Protein AF-A0A286EV06-F1 (afdb_monomer_lite)

Radius of gyration: 19.89 Å; chains: 1; bounding box: 62×36×53 Å

Sequence (253 aa):
MSVLATIVYTALLAWGFSVGVRQIYQAHRRPTQLLNPLFSNQIAIRMFTLHIVVVTGDLFIVGPWALAHKSPLWYWGGRIALFISALPIAAYLNRNPQSFGWFIGRWVTFRNFFEYTVHVVVAAMAINWFHYYILLWWLVAYRYLDVGPRRALQKLYNTPEKRAARPWGQALNWGVITTIYVLTFLAVYNRQIIWAKVPDPNRATHVPAHWETAVVVGGNLVLALVTWINTRRYTDSILAENGVTLKVTASRP

Secondary structure (DSSP, 8-state):
--HHHHHHHHHHHHHHHHHHHHHHHHHHH-GGG-SSGGGGSHHHHHHHHHHHHHHHHIIIIIHHHHHHHT-HHHHHHHHHHHHHHHHHIIIIIS--HHHH-HHHHHHHHHHHHHHHHHHHHHHHH-SSHHHHHHIIIIIIHHHHHTHHHHHHHHTTTSSHHHHHH-TTHHHHHHHHHHHHHHHHHHHHHTT--SSSPPPPTTSPPPPPPHHHHHHHHHHHHHHHHHHHHHHHHHHHHHHHHTT----------

pLDDT: mean 86.74, std 12.35, range [34.28, 97.94]

Foldseek 3Di:
DAPVVQVLLVVLLVLLLVVLVVQLVCLVPPLVPHLQNVSVPVLLSVLSVQLSVLLCCCLPPQLLVCQQQVEPLSLVLSLLLNCLSCVLCLVPVLCDCLNQHRVVSVVVSVLVVVLNVCCVVCVVVPPDSLSSLLSSQQSSSLSRNLRNLLVVLCVQCNDPVSCVVCVCSSVVSVVVSVVSNVVSSVCSNVVVNPVSDGHDRPRDRDDDDPVSNCCSVVVSVVSNVVSVVSSVVVVVVVCVVVVNDPPPPPPDD

Structure (mmCIF, N/CA/C/O backbone):
data_AF-A0A286EV06-F1
#
_entry.id   AF-A0A286EV06-F1
#
loop_
_atom_site.group_PDB
_atom_site.id
_atom_site.type_symbol
_atom_site.label_atom_id
_atom_site.label_alt_id
_atom_site.label_comp_id
_atom_site.label_asym_id
_atom_site.label_entity_id
_atom_site.label_seq_id
_atom_site.pdbx_PDB_ins_code
_atom_site.Cartn_x
_atom_site.Cartn_y
_atom_site.Cartn_z
_atom_site.occupancy
_atom_site.B_iso_or_equiv
_atom_site.auth_seq_id
_atom_site.auth_comp_id
_atom_site.auth_asym_id
_atom_site.auth_atom_id
_atom_site.pdbx_PDB_model_num
ATOM 1 N N . MET A 1 1 ? 23.454 6.965 -3.533 1.00 80.50 1 MET A N 1
ATOM 2 C CA . MET A 1 1 ? 22.661 6.032 -2.695 1.00 80.50 1 MET A CA 1
ATOM 3 C C . MET A 1 1 ? 23.052 6.228 -1.235 1.00 80.50 1 MET A C 1
ATOM 5 O O . MET A 1 1 ? 24.205 6.559 -0.996 1.00 80.50 1 MET A O 1
ATOM 9 N N . SER A 1 2 ? 22.126 6.077 -0.281 1.00 92.88 2 SER A N 1
ATOM 10 C CA . SER A 1 2 ? 22.375 6.322 1.151 1.00 92.88 2 SER A CA 1
ATOM 11 C C . SER A 1 2 ? 22.016 5.093 1.987 1.00 92.88 2 SER A C 1
ATOM 13 O O . SER A 1 2 ? 20.874 4.626 1.974 1.00 92.88 2 SER A O 1
ATOM 15 N N . VAL A 1 3 ? 22.995 4.581 2.739 1.00 94.31 3 VAL A N 1
ATOM 16 C CA . VAL A 1 3 ? 22.802 3.451 3.664 1.00 94.31 3 VAL A CA 1
ATOM 17 C C . VAL A 1 3 ? 21.794 3.823 4.750 1.00 94.31 3 VAL A C 1
ATOM 19 O O . VAL A 1 3 ? 20.854 3.072 4.995 1.00 94.31 3 VAL A O 1
ATOM 22 N N . LEU A 1 4 ? 21.922 5.019 5.333 1.00 95.94 4 LEU A N 1
ATOM 23 C CA . LEU A 1 4 ? 21.017 5.497 6.378 1.00 95.94 4 LEU A CA 1
ATOM 24 C C . LEU A 1 4 ? 19.570 5.597 5.876 1.00 95.94 4 LEU A C 1
ATOM 26 O O . LEU A 1 4 ? 18.666 5.063 6.516 1.00 95.94 4 LEU A O 1
ATOM 30 N N . ALA A 1 5 ? 19.351 6.221 4.712 1.00 95.12 5 ALA A N 1
ATOM 31 C CA . ALA A 1 5 ? 18.011 6.335 4.131 1.00 95.12 5 ALA A CA 1
ATOM 32 C C . ALA A 1 5 ? 17.401 4.951 3.864 1.00 95.12 5 ALA A C 1
ATOM 34 O O . ALA A 1 5 ? 16.228 4.724 4.152 1.00 95.12 5 ALA A O 1
ATOM 35 N N . THR A 1 6 ? 18.213 4.006 3.381 1.00 96.38 6 THR A N 1
ATOM 36 C CA . THR A 1 6 ? 17.787 2.622 3.135 1.00 96.38 6 THR A CA 1
ATOM 37 C C . THR A 1 6 ? 17.373 1.914 4.425 1.00 96.38 6 THR A C 1
ATOM 39 O O . THR A 1 6 ? 16.318 1.277 4.452 1.00 96.38 6 THR A O 1
ATOM 42 N N . ILE A 1 7 ? 18.161 2.038 5.498 1.00 97.56 7 ILE A N 1
ATOM 43 C CA . ILE A 1 7 ? 17.851 1.434 6.802 1.00 97.56 7 ILE A CA 1
ATOM 44 C C . ILE A 1 7 ? 16.543 2.004 7.351 1.00 97.56 7 ILE A C 1
ATOM 46 O O . ILE A 1 7 ? 15.642 1.238 7.686 1.00 97.56 7 ILE A O 1
ATOM 50 N N . VAL A 1 8 ? 16.409 3.334 7.390 1.00 97.19 8 VAL A N 1
ATOM 51 C CA . VAL A 1 8 ? 15.208 4.002 7.917 1.00 97.19 8 VAL A CA 1
ATOM 52 C C . VAL A 1 8 ? 13.970 3.597 7.121 1.00 97.19 8 VAL A C 1
ATOM 54 O O . VAL A 1 8 ? 12.968 3.188 7.703 1.00 97.19 8 VAL A O 1
ATOM 57 N N . TYR A 1 9 ? 14.047 3.646 5.792 1.00 97.31 9 TYR A N 1
ATOM 58 C CA . TYR A 1 9 ? 12.945 3.263 4.915 1.00 97.31 9 TYR A CA 1
ATOM 59 C C . TYR A 1 9 ? 12.529 1.797 5.132 1.00 97.31 9 TYR A C 1
ATOM 61 O O . TYR A 1 9 ? 11.345 1.490 5.274 1.00 97.31 9 TYR A O 1
ATOM 69 N N . THR A 1 10 ? 13.502 0.885 5.218 1.00 96.88 10 THR A N 1
ATOM 70 C CA . THR A 1 10 ? 13.241 -0.549 5.428 1.00 96.88 10 THR A CA 1
ATOM 71 C C . THR A 1 10 ? 12.633 -0.809 6.807 1.00 96.88 10 THR A C 1
ATOM 73 O O . THR A 1 10 ? 11.677 -1.576 6.924 1.00 96.88 10 THR A O 1
ATOM 76 N N . ALA A 1 11 ? 13.125 -0.128 7.845 1.00 97.50 11 ALA A N 1
ATOM 77 C CA . ALA A 1 11 ? 12.579 -0.220 9.194 1.00 97.50 11 ALA A CA 1
ATOM 78 C C . ALA A 1 11 ? 11.125 0.275 9.254 1.00 97.50 11 ALA A C 1
ATOM 80 O O . ALA A 1 11 ? 10.280 -0.375 9.869 1.00 97.50 11 ALA A O 1
ATOM 81 N N . LEU A 1 12 ? 10.808 1.382 8.573 1.00 97.38 12 LEU A N 1
ATOM 82 C CA . LEU A 1 12 ? 9.440 1.898 8.477 1.00 97.38 12 LEU A CA 1
ATOM 83 C C . LEU A 1 12 ? 8.507 0.921 7.747 1.00 97.38 12 LEU A C 1
ATOM 85 O O . LEU A 1 12 ? 7.398 0.676 8.229 1.00 97.38 12 LEU A O 1
ATOM 89 N N . LEU A 1 13 ? 8.955 0.313 6.641 1.00 96.56 13 LEU A N 1
ATOM 90 C CA . LEU A 1 13 ? 8.190 -0.726 5.940 1.00 96.56 13 LEU A CA 1
ATOM 91 C C . LEU A 1 13 ? 7.904 -1.929 6.843 1.00 96.56 13 LEU A C 1
ATOM 93 O O . LEU A 1 13 ? 6.749 -2.336 6.983 1.00 96.56 13 LEU A O 1
ATOM 97 N N . ALA A 1 14 ? 8.942 -2.475 7.481 1.00 96.19 14 ALA A N 1
ATOM 98 C CA . ALA A 1 14 ? 8.817 -3.628 8.366 1.00 96.19 14 ALA A CA 1
ATOM 99 C C . ALA A 1 14 ? 7.897 -3.321 9.557 1.00 96.19 14 ALA A C 1
ATOM 101 O O . ALA A 1 14 ? 7.038 -4.133 9.919 1.00 96.19 14 ALA A O 1
ATOM 102 N N . TRP A 1 15 ? 8.013 -2.121 10.133 1.00 96.50 15 TRP A N 1
ATOM 103 C CA . TRP A 1 15 ? 7.149 -1.693 11.223 1.00 96.50 15 TRP A CA 1
ATOM 104 C C . TRP A 1 15 ? 5.690 -1.600 10.770 1.00 96.50 15 TRP A C 1
ATOM 106 O O . TRP A 1 15 ? 4.816 -2.193 11.407 1.00 96.50 15 TRP A O 1
ATOM 116 N N . GLY A 1 16 ? 5.414 -0.938 9.645 1.00 93.44 16 GLY A N 1
ATOM 117 C CA . GLY A 1 16 ? 4.066 -0.847 9.090 1.00 93.44 16 GLY A CA 1
ATOM 118 C C . GLY A 1 16 ? 3.441 -2.208 8.795 1.00 93.44 16 GLY A C 1
ATOM 119 O O . GLY A 1 16 ? 2.305 -2.469 9.203 1.00 93.44 16 GLY A O 1
ATOM 120 N N . PHE A 1 17 ? 4.200 -3.098 8.155 1.00 94.19 17 PHE A N 1
ATOM 121 C CA . PHE A 1 17 ? 3.771 -4.464 7.870 1.00 94.19 17 PHE A CA 1
ATOM 122 C C . PHE A 1 17 ? 3.452 -5.242 9.155 1.00 94.19 17 PHE A C 1
ATOM 124 O O . PHE A 1 17 ? 2.363 -5.808 9.283 1.00 94.19 17 PHE A O 1
ATOM 131 N N . SER A 1 18 ? 4.342 -5.194 10.155 1.00 94.06 18 SER A N 1
ATOM 132 C CA . SER A 1 18 ? 4.140 -5.886 11.437 1.00 94.06 18 SER A CA 1
ATOM 133 C C . SER A 1 18 ? 2.886 -5.411 12.176 1.00 94.06 18 SER A C 1
ATOM 135 O O . SER A 1 18 ? 2.179 -6.215 12.785 1.00 94.06 18 SER A O 1
ATOM 137 N N . VAL A 1 19 ? 2.557 -4.118 12.088 1.00 90.56 19 VAL A N 1
ATOM 138 C CA . VAL A 1 19 ? 1.326 -3.560 12.659 1.00 90.56 19 VAL A CA 1
ATOM 139 C C . VAL A 1 19 ? 0.093 -4.113 11.944 1.00 90.56 19 VAL A C 1
ATOM 141 O O . VAL A 1 19 ? -0.871 -4.481 12.617 1.00 90.56 19 VAL A O 1
ATOM 144 N N . GLY A 1 20 ? 0.126 -4.221 10.612 1.00 88.56 20 GLY A N 1
ATOM 145 C CA . GLY A 1 20 ? -0.947 -4.839 9.830 1.00 88.56 20 GLY A CA 1
ATOM 146 C C . GLY A 1 20 ? -1.187 -6.299 10.228 1.00 88.56 20 GLY A C 1
ATOM 147 O O . GLY A 1 20 ? -2.311 -6.667 10.573 1.00 88.56 20 GLY A O 1
ATOM 148 N N . VAL A 1 21 ? -0.121 -7.104 10.281 1.00 91.38 21 VAL A N 1
ATOM 149 C CA . VAL A 1 21 ? -0.182 -8.518 10.699 1.00 91.38 21 VAL A CA 1
ATOM 150 C C . VAL A 1 21 ? -0.681 -8.654 12.136 1.00 91.38 21 VAL A C 1
ATOM 152 O O . VAL A 1 21 ? -1.567 -9.463 12.417 1.00 91.38 21 VAL A O 1
ATOM 155 N N . ARG A 1 22 ? -0.174 -7.825 13.055 1.00 89.12 22 ARG A N 1
ATOM 156 C CA . ARG A 1 22 ? -0.624 -7.816 14.450 1.00 89.12 22 ARG A CA 1
ATOM 157 C C . ARG A 1 22 ? -2.115 -7.520 14.556 1.00 89.12 22 ARG A C 1
ATOM 159 O O . ARG A 1 22 ? -2.780 -8.138 15.380 1.00 89.12 22 ARG A O 1
ATOM 166 N N . GLN A 1 23 ? -2.640 -6.601 13.749 1.00 86.50 23 GLN A N 1
ATOM 167 C CA . GLN A 1 23 ? -4.061 -6.263 13.759 1.00 86.50 23 GLN A CA 1
ATOM 168 C C . GLN A 1 23 ? -4.922 -7.453 13.314 1.00 86.50 23 GLN A C 1
ATOM 170 O O . GLN A 1 23 ? -5.930 -7.745 13.955 1.00 86.50 23 GLN A O 1
ATOM 175 N N . ILE A 1 24 ? -4.485 -8.185 12.283 1.00 89.44 24 ILE A N 1
ATOM 176 C CA . ILE A 1 24 ? -5.133 -9.428 11.836 1.00 89.44 24 ILE A CA 1
ATOM 177 C C . ILE A 1 24 ? -5.099 -10.472 12.957 1.00 89.44 24 ILE A C 1
ATOM 179 O O . ILE A 1 24 ? -6.136 -11.028 13.316 1.00 89.44 24 ILE A O 1
ATOM 183 N N . TYR A 1 25 ? -3.933 -10.705 13.563 1.00 89.06 25 TYR A N 1
ATOM 184 C CA . TYR A 1 25 ? -3.778 -11.675 14.649 1.00 89.06 25 TYR A CA 1
ATOM 185 C C . TYR A 1 25 ? -4.651 -11.336 15.868 1.00 89.06 25 TYR A C 1
ATOM 187 O O . TYR A 1 25 ? -5.385 -12.185 16.380 1.00 89.06 25 TYR A O 1
ATOM 195 N N . GLN A 1 26 ? -4.606 -10.080 16.321 1.00 86.56 26 GLN A N 1
ATOM 196 C CA . GLN A 1 26 ? -5.390 -9.611 17.461 1.00 86.56 26 GLN A CA 1
ATOM 197 C C . GLN A 1 26 ? -6.885 -9.743 17.209 1.00 86.56 26 GLN A C 1
ATOM 199 O O . GLN A 1 26 ? -7.609 -10.105 18.125 1.00 86.56 26 GLN A O 1
ATOM 204 N N . ALA A 1 27 ? -7.358 -9.517 15.990 1.00 85.00 27 ALA A N 1
ATOM 205 C CA . ALA A 1 27 ? -8.784 -9.603 15.731 1.00 85.00 27 ALA A CA 1
ATOM 206 C C . ALA A 1 27 ? -9.344 -11.031 15.759 1.00 85.00 27 ALA A C 1
ATOM 208 O O . ALA A 1 27 ? -10.499 -11.228 16.128 1.00 85.00 27 ALA A O 1
ATOM 209 N N . HIS A 1 28 ? -8.519 -12.030 15.440 1.00 84.44 28 HIS A N 1
ATOM 210 C CA . HIS A 1 28 ? -8.914 -13.436 15.552 1.00 84.44 28 HIS A CA 1
ATOM 211 C C . HIS A 1 28 ? -8.809 -13.969 16.988 1.00 84.44 28 HIS A C 1
ATOM 213 O O . HIS A 1 28 ? -9.553 -14.870 17.360 1.00 84.44 28 HIS A O 1
ATOM 219 N N . ARG A 1 29 ? -7.871 -13.457 17.800 1.00 85.38 29 ARG A N 1
ATOM 220 C CA . ARG A 1 29 ? -7.561 -14.025 19.129 1.00 85.38 29 ARG A CA 1
ATOM 221 C C . ARG A 1 29 ? -8.032 -13.181 20.312 1.00 85.38 29 ARG A C 1
ATOM 223 O O . ARG A 1 29 ? -8.278 -13.727 21.380 1.00 85.38 29 ARG A O 1
ATOM 230 N N . ARG A 1 30 ? -8.071 -11.857 20.164 1.00 82.12 30 ARG A N 1
ATOM 231 C CA . ARG A 1 30 ? -8.349 -10.871 21.226 1.00 82.12 30 ARG A CA 1
ATOM 232 C C . ARG A 1 30 ? -9.077 -9.635 20.659 1.00 82.12 30 ARG A C 1
ATOM 234 O O . ARG A 1 30 ? -8.541 -8.526 20.744 1.00 82.12 30 ARG A O 1
ATOM 241 N N . PRO A 1 31 ? -10.284 -9.793 20.082 1.00 76.81 31 PRO A N 1
ATOM 242 C CA . PRO A 1 31 ? -11.000 -8.700 19.416 1.00 76.81 31 PRO A CA 1
ATOM 243 C C . PRO A 1 31 ? -11.311 -7.517 20.349 1.00 76.81 31 PRO A C 1
ATOM 245 O O . PRO A 1 31 ? -11.353 -6.374 19.907 1.00 76.81 31 PRO A O 1
ATOM 248 N N . THR A 1 32 ? -11.435 -7.758 21.657 1.00 73.50 32 THR A N 1
ATOM 249 C CA . THR A 1 32 ? -11.654 -6.716 22.676 1.00 73.50 32 THR A CA 1
ATOM 250 C C . THR A 1 32 ? -10.453 -5.790 22.893 1.00 73.50 32 THR A C 1
ATOM 252 O O . THR A 1 32 ? -10.600 -4.726 23.483 1.00 73.50 32 THR A O 1
ATOM 255 N N . GLN A 1 33 ? -9.261 -6.159 22.410 1.00 73.56 33 GLN A N 1
ATOM 256 C CA . GLN A 1 33 ? -8.027 -5.374 22.558 1.00 73.56 33 GLN A CA 1
ATOM 257 C C . GLN A 1 33 ? -7.687 -4.552 21.303 1.00 73.56 33 GLN A C 1
ATOM 259 O O . GLN A 1 33 ? -6.592 -3.988 21.203 1.00 73.56 33 GLN A O 1
ATOM 264 N N . LEU A 1 34 ? -8.588 -4.508 20.318 1.00 72.00 34 LEU A N 1
ATOM 265 C CA . LEU A 1 34 ? -8.363 -3.801 19.064 1.00 72.00 34 LEU A CA 1
ATOM 266 C C . LEU A 1 34 ? -8.466 -2.284 19.246 1.00 72.00 34 LEU A C 1
ATOM 268 O O . LEU A 1 34 ? -9.437 -1.762 19.781 1.00 72.00 34 LEU A O 1
ATOM 272 N N . LEU A 1 35 ? -7.487 -1.558 18.696 1.00 66.56 35 LEU A N 1
ATOM 273 C CA . LEU A 1 35 ? -7.522 -0.089 18.631 1.00 66.56 35 LEU A CA 1
ATOM 274 C C . LEU A 1 35 ? -8.642 0.441 17.724 1.00 66.56 35 LEU A C 1
ATOM 276 O O . LEU A 1 35 ? -9.047 1.591 17.861 1.00 66.56 35 LEU A O 1
ATOM 280 N N . ASN A 1 36 ? -9.105 -0.368 16.770 1.00 70.44 36 ASN A N 1
ATOM 281 C CA . ASN A 1 36 ? -10.276 -0.064 15.961 1.00 70.44 36 ASN A CA 1
ATOM 282 C C . ASN A 1 36 ? -11.325 -1.169 16.171 1.00 70.44 36 ASN A C 1
ATOM 284 O O . ASN A 1 36 ? -11.128 -2.276 15.661 1.00 70.44 36 ASN A O 1
ATOM 288 N N . PRO A 1 37 ? -12.433 -0.863 16.871 1.00 71.38 37 PRO A N 1
ATOM 289 C CA . PRO A 1 37 ? -13.500 -1.818 17.143 1.00 71.38 37 PRO A CA 1
ATOM 290 C C . PRO A 1 37 ? -14.166 -2.394 15.893 1.00 71.38 37 PRO A C 1
ATOM 292 O O . PRO A 1 37 ? -14.668 -3.503 15.969 1.00 71.38 37 PRO A O 1
ATOM 295 N N . LEU A 1 38 ? -14.131 -1.721 14.731 1.00 72.31 38 LEU A N 1
ATOM 296 C CA . LEU A 1 38 ? -14.725 -2.250 13.485 1.00 72.31 38 LEU A CA 1
ATOM 297 C C . LEU A 1 38 ? -14.144 -3.601 13.066 1.00 72.31 38 LEU A C 1
ATOM 299 O O . LEU A 1 38 ? -14.791 -4.386 12.380 1.00 72.31 38 LEU A O 1
ATOM 303 N N . PHE A 1 39 ? -12.908 -3.865 13.475 1.00 76.25 39 PHE A N 1
ATOM 304 C CA . PHE A 1 39 ? -12.228 -5.116 13.199 1.00 76.25 39 PHE A CA 1
ATOM 305 C C . PHE A 1 39 ? -12.636 -6.254 14.145 1.00 76.25 39 PHE A C 1
ATOM 307 O O . PHE A 1 39 ? -12.121 -7.357 14.007 1.00 76.25 39 PHE A O 1
ATOM 314 N N . SER A 1 40 ? -13.565 -6.033 15.080 1.00 76.00 40 SER A N 1
ATOM 315 C CA . SER A 1 40 ? -14.230 -7.135 15.785 1.00 76.00 40 SER A CA 1
ATOM 316 C C . SER A 1 40 ? -15.131 -7.942 14.841 1.00 76.00 40 SER A C 1
ATOM 318 O O . SER A 1 40 ? -15.280 -9.153 15.019 1.00 76.00 40 SER A O 1
ATOM 320 N N . ASN A 1 41 ? -15.671 -7.303 13.794 1.00 83.00 41 ASN A N 1
ATOM 321 C CA . ASN A 1 41 ? -16.419 -7.973 12.740 1.00 83.00 41 ASN A CA 1
ATOM 322 C C . ASN A 1 41 ? -15.457 -8.808 11.874 1.00 83.00 41 ASN A C 1
ATOM 324 O O . ASN A 1 41 ? -14.563 -8.291 11.194 1.00 83.00 41 ASN A O 1
ATOM 328 N N . GLN A 1 42 ? -15.661 -10.126 11.877 1.00 84.50 42 GLN A N 1
ATOM 329 C CA . GLN A 1 42 ? -14.784 -11.074 11.183 1.00 84.50 42 GLN A CA 1
ATOM 330 C C . GLN A 1 42 ? -14.774 -10.874 9.659 1.00 84.50 42 GLN A C 1
ATOM 332 O O . GLN A 1 42 ? -13.771 -11.160 9.006 1.00 84.50 42 GLN A O 1
ATOM 337 N N . ILE A 1 43 ? -15.849 -10.342 9.071 1.00 87.00 43 ILE A N 1
ATOM 338 C CA . ILE A 1 43 ? -15.905 -10.048 7.633 1.00 87.00 43 ILE A CA 1
ATOM 339 C C . ILE A 1 43 ? -15.034 -8.826 7.313 1.00 87.00 43 ILE A C 1
ATOM 341 O O . ILE A 1 43 ? -14.258 -8.866 6.356 1.00 87.00 43 ILE A O 1
ATOM 345 N N . ALA A 1 44 ? -15.075 -7.782 8.149 1.00 85.88 44 ALA A N 1
ATOM 346 C CA . ALA A 1 44 ? -14.186 -6.624 8.018 1.00 85.88 44 ALA A CA 1
ATOM 347 C C . ALA A 1 44 ? -12.705 -7.030 8.085 1.00 85.88 44 ALA A C 1
ATOM 349 O O . ALA A 1 44 ? -11.880 -6.541 7.309 1.00 85.88 44 ALA A O 1
ATOM 350 N N . ILE A 1 45 ? -12.373 -7.981 8.961 1.00 88.62 45 ILE A N 1
ATOM 351 C CA . ILE A 1 45 ? -11.020 -8.536 9.062 1.00 88.62 45 ILE A CA 1
ATOM 352 C C . ILE A 1 45 ? -10.617 -9.362 7.855 1.00 88.62 45 ILE A C 1
ATOM 354 O O . ILE A 1 45 ? -9.475 -9.242 7.413 1.00 88.62 45 ILE A O 1
ATOM 358 N N . ARG A 1 46 ? -11.520 -10.158 7.282 1.00 90.19 46 ARG A N 1
ATOM 359 C CA . ARG A 1 46 ? -11.235 -10.888 6.039 1.00 90.19 46 ARG A CA 1
ATOM 360 C C . ARG A 1 46 ? -10.929 -9.932 4.893 1.00 90.19 46 ARG A C 1
ATOM 362 O O . ARG A 1 46 ? -9.931 -10.127 4.205 1.00 90.19 46 ARG A O 1
ATOM 369 N N . MET A 1 47 ? -11.718 -8.867 4.739 1.00 90.94 47 MET A N 1
ATOM 370 C CA . MET A 1 47 ? -11.454 -7.832 3.732 1.00 90.94 47 MET A CA 1
ATOM 371 C C . MET A 1 47 ? -10.105 -7.146 3.968 1.00 90.94 47 MET A C 1
ATOM 373 O O . MET A 1 47 ? -9.320 -6.988 3.035 1.00 90.94 47 MET A O 1
ATOM 377 N N . PHE A 1 48 ? -9.793 -6.781 5.215 1.00 90.19 48 PHE A N 1
ATOM 378 C CA . PHE A 1 48 ? -8.505 -6.170 5.547 1.00 90.19 48 PHE A CA 1
ATOM 379 C C . PHE A 1 48 ? -7.326 -7.119 5.316 1.00 90.19 48 PHE A C 1
ATOM 381 O O . PHE A 1 48 ? -6.300 -6.704 4.786 1.00 90.19 48 PHE A O 1
ATOM 388 N N . THR A 1 49 ? -7.483 -8.398 5.655 1.00 92.69 49 THR A N 1
ATOM 389 C CA . THR A 1 49 ? -6.475 -9.439 5.414 1.00 92.69 49 THR A CA 1
ATOM 390 C C . THR A 1 49 ? -6.208 -9.591 3.923 1.00 92.69 49 THR A C 1
ATOM 392 O O . THR A 1 49 ? -5.053 -9.553 3.508 1.00 92.69 49 THR A O 1
ATOM 395 N N . LEU A 1 50 ? -7.267 -9.679 3.112 1.00 94.44 50 LEU A N 1
ATOM 396 C CA . LEU A 1 50 ? -7.160 -9.728 1.655 1.00 94.44 50 LEU A CA 1
ATOM 397 C C . LEU A 1 50 ? -6.398 -8.512 1.114 1.00 94.44 50 LEU A C 1
ATOM 399 O O . LEU A 1 50 ? -5.467 -8.671 0.330 1.00 94.44 50 LEU A O 1
ATOM 403 N N . HIS A 1 51 ? -6.741 -7.309 1.579 1.00 93.25 51 HIS A N 1
ATOM 404 C CA . HIS A 1 51 ? -6.040 -6.091 1.186 1.00 93.25 51 HIS A CA 1
ATOM 405 C C . HIS A 1 51 ? -4.553 -6.117 1.561 1.00 93.25 51 HIS A C 1
ATOM 407 O O . HIS A 1 51 ? -3.713 -5.794 0.726 1.00 93.25 51 HIS A O 1
ATOM 413 N N . ILE A 1 52 ? -4.207 -6.543 2.780 1.00 93.06 52 ILE A N 1
ATOM 414 C CA . ILE A 1 52 ? -2.807 -6.657 3.214 1.00 93.06 52 ILE A CA 1
ATOM 415 C C . ILE A 1 52 ? -2.039 -7.657 2.348 1.00 93.06 52 ILE A C 1
ATOM 417 O O . ILE A 1 52 ? -0.913 -7.354 1.956 1.00 93.06 52 ILE A O 1
ATOM 421 N N . VAL A 1 53 ? -2.632 -8.805 2.010 1.00 95.25 53 VAL A N 1
ATOM 422 C CA . VAL A 1 53 ? -2.010 -9.793 1.113 1.00 95.25 53 VAL A CA 1
ATOM 423 C C . VAL A 1 53 ? -1.733 -9.175 -0.256 1.00 95.25 53 VAL A C 1
ATOM 425 O O . VAL A 1 53 ? -0.610 -9.272 -0.745 1.00 95.25 53 VAL A O 1
ATOM 428 N N . VAL A 1 54 ? -2.715 -8.485 -0.842 1.00 95.75 54 VAL A N 1
ATOM 429 C CA . VAL A 1 54 ? -2.564 -7.853 -2.161 1.00 95.75 54 VAL A CA 1
ATOM 430 C C . VAL A 1 54 ? -1.516 -6.740 -2.135 1.00 95.75 54 VAL A C 1
ATOM 432 O O . VAL A 1 54 ? -0.649 -6.720 -3.000 1.00 95.75 54 VAL A O 1
ATOM 435 N N . VAL A 1 55 ? -1.533 -5.852 -1.134 1.00 93.50 55 VAL A N 1
ATOM 436 C CA . VAL A 1 55 ? -0.530 -4.778 -1.007 1.00 93.50 55 VAL A CA 1
ATOM 437 C C . VAL A 1 55 ? 0.873 -5.342 -0.803 1.00 93.50 55 VAL A C 1
ATOM 439 O O . VAL A 1 55 ? 1.818 -4.838 -1.402 1.00 93.50 55 VAL A O 1
ATOM 442 N N . THR A 1 56 ? 1.020 -6.395 0.004 1.00 95.25 56 THR A N 1
ATOM 443 C CA . THR A 1 56 ? 2.319 -7.043 0.248 1.00 95.25 56 THR A CA 1
ATOM 444 C C . THR A 1 56 ? 2.836 -7.708 -1.027 1.00 95.25 56 THR A C 1
ATOM 446 O O . THR A 1 56 ? 3.981 -7.488 -1.418 1.00 95.25 56 THR A O 1
ATOM 449 N N . GLY A 1 57 ? 1.990 -8.501 -1.692 1.00 96.06 57 GLY A N 1
ATOM 450 C CA . GLY A 1 57 ? 2.345 -9.180 -2.938 1.00 96.06 57 GLY A CA 1
ATOM 451 C C . GLY A 1 57 ? 2.684 -8.192 -4.049 1.00 96.06 57 GLY A C 1
ATOM 452 O O . GLY A 1 57 ? 3.651 -8.387 -4.779 1.00 96.06 57 GLY A O 1
ATOM 453 N N . ASP A 1 58 ? 1.948 -7.089 -4.138 1.00 94.50 58 ASP A N 1
ATOM 454 C CA . ASP A 1 58 ? 2.242 -6.031 -5.092 1.00 94.50 58 ASP A CA 1
ATOM 455 C C . ASP A 1 58 ? 3.560 -5.304 -4.776 1.00 94.50 58 ASP A C 1
ATOM 457 O O . ASP A 1 58 ? 4.420 -5.201 -5.648 1.00 94.50 58 ASP A O 1
ATOM 461 N N . LEU A 1 59 ? 3.771 -4.865 -3.533 1.00 94.50 59 LEU A N 1
ATOM 462 C CA . LEU A 1 59 ? 4.956 -4.089 -3.160 1.00 94.50 59 LEU A CA 1
ATOM 463 C C . LEU A 1 59 ? 6.261 -4.889 -3.264 1.00 94.50 59 LEU A C 1
ATOM 465 O O . LEU A 1 59 ? 7.287 -4.329 -3.648 1.00 94.50 59 LEU A O 1
ATOM 469 N N . PHE A 1 60 ? 6.240 -6.176 -2.908 1.00 94.31 60 PHE A N 1
ATOM 470 C CA . PHE A 1 60 ? 7.460 -6.981 -2.793 1.00 94.31 60 PHE A CA 1
ATOM 471 C C . PHE A 1 60 ? 7.674 -7.976 -3.935 1.00 94.31 60 PHE A C 1
ATOM 473 O O . PHE A 1 60 ? 8.801 -8.433 -4.111 1.00 94.31 60 PHE A O 1
ATOM 480 N N . ILE A 1 61 ? 6.638 -8.308 -4.714 1.00 95.38 61 ILE A N 1
ATOM 481 C CA . ILE A 1 61 ? 6.731 -9.317 -5.781 1.00 95.38 61 ILE A CA 1
ATOM 482 C C . ILE A 1 61 ? 6.334 -8.712 -7.127 1.00 95.38 61 ILE A C 1
ATOM 484 O O . ILE A 1 61 ? 7.195 -8.507 -7.980 1.00 95.38 61 ILE A O 1
ATOM 488 N N . VAL A 1 62 ? 5.052 -8.391 -7.323 1.00 96.06 62 VAL A N 1
ATOM 489 C CA . VAL A 1 62 ? 4.505 -8.031 -8.645 1.00 96.06 62 VAL A CA 1
ATOM 490 C C . VAL A 1 62 ? 5.047 -6.693 -9.144 1.00 96.06 62 VAL A C 1
ATOM 492 O O . VAL A 1 62 ? 5.473 -6.594 -10.291 1.00 96.06 62 VAL A O 1
ATOM 495 N N . GLY A 1 63 ? 5.081 -5.669 -8.293 1.00 94.50 63 GLY A N 1
ATOM 496 C CA . GLY A 1 63 ? 5.611 -4.348 -8.620 1.00 94.50 63 GLY A CA 1
ATOM 497 C C . GLY A 1 63 ? 7.099 -4.389 -8.980 1.00 94.50 63 GLY A C 1
ATOM 498 O O . GLY A 1 63 ? 7.457 -3.961 -10.079 1.00 94.50 63 GLY A O 1
ATOM 499 N N . PRO A 1 64 ? 7.978 -4.939 -8.120 1.00 95.19 64 PRO A N 1
ATOM 500 C CA . PRO A 1 64 ? 9.398 -5.090 -8.435 1.00 95.19 64 PRO A CA 1
ATOM 501 C C . PRO A 1 64 ? 9.638 -5.933 -9.688 1.00 95.19 64 PRO A C 1
ATOM 503 O O . PRO A 1 64 ? 10.478 -5.566 -10.509 1.00 95.19 64 PRO A O 1
ATOM 506 N N . TRP A 1 65 ? 8.872 -7.013 -9.876 1.00 94.56 65 TRP A N 1
ATOM 507 C CA . TRP A 1 65 ? 8.921 -7.832 -11.087 1.00 94.56 65 TRP A CA 1
ATOM 508 C C . TRP A 1 65 ? 8.572 -7.023 -12.339 1.00 94.56 65 TRP A C 1
ATOM 510 O O . TRP A 1 65 ? 9.321 -7.050 -13.320 1.00 94.56 65 TRP A O 1
ATOM 520 N N . ALA A 1 66 ? 7.474 -6.266 -12.289 1.00 94.88 66 ALA A N 1
ATOM 521 C CA . ALA A 1 66 ? 7.021 -5.425 -13.386 1.00 94.88 66 ALA A CA 1
ATOM 522 C C . ALA A 1 66 ? 8.044 -4.337 -13.731 1.00 94.88 66 ALA A C 1
ATOM 524 O O . ALA A 1 66 ? 8.300 -4.099 -14.908 1.00 94.88 66 ALA A O 1
ATOM 525 N N . LEU A 1 67 ? 8.672 -3.719 -12.726 1.00 94.69 67 LEU A N 1
ATOM 526 C CA . LEU A 1 67 ? 9.743 -2.744 -12.934 1.00 94.69 67 LEU A CA 1
ATOM 527 C C . LEU A 1 67 ? 10.991 -3.385 -13.541 1.00 94.69 67 LEU A C 1
ATOM 529 O O . LEU A 1 67 ? 11.527 -2.870 -14.521 1.00 94.69 67 LEU A O 1
ATOM 533 N N . ALA A 1 68 ? 11.448 -4.506 -12.980 1.00 93.69 68 ALA A N 1
ATOM 534 C CA . ALA A 1 68 ? 12.656 -5.184 -13.432 1.00 93.69 68 ALA A CA 1
ATOM 535 C C . ALA A 1 68 ? 12.541 -5.601 -14.902 1.00 93.69 68 ALA A C 1
ATOM 537 O O . ALA A 1 68 ? 13.486 -5.403 -15.665 1.00 93.69 68 ALA A O 1
ATOM 538 N N . HIS A 1 69 ? 11.383 -6.124 -15.307 1.00 93.81 69 HIS A N 1
ATOM 539 C CA . HIS A 1 69 ? 11.139 -6.603 -16.667 1.00 93.81 69 HIS A CA 1
ATOM 540 C C . HIS A 1 69 ? 10.507 -5.557 -17.581 1.00 93.81 69 HIS A C 1
ATOM 542 O O . HIS A 1 69 ? 10.268 -5.855 -18.744 1.00 93.81 69 HIS A O 1
ATOM 548 N N . LYS A 1 70 ? 10.223 -4.344 -17.092 1.00 94.69 70 LYS A N 1
ATOM 549 C CA . LYS A 1 70 ? 9.447 -3.348 -17.838 1.00 94.69 70 LYS A CA 1
ATOM 550 C C . LYS A 1 70 ? 8.161 -3.959 -18.413 1.00 94.69 70 LYS A C 1
ATOM 552 O O . LYS A 1 70 ? 7.930 -3.890 -19.615 1.00 94.69 70 LYS A O 1
ATOM 557 N N . SER A 1 71 ? 7.354 -4.611 -17.574 1.00 94.88 71 SER A N 1
ATOM 558 C CA . SER A 1 71 ? 6.108 -5.264 -17.996 1.00 94.88 71 SER A CA 1
ATOM 559 C C . SER A 1 71 ? 4.871 -4.417 -17.671 1.00 94.88 71 SER A C 1
ATOM 561 O O . SER A 1 71 ? 4.472 -4.349 -16.502 1.00 94.88 71 SER A O 1
ATOM 563 N N . PRO A 1 72 ? 4.213 -3.801 -18.676 1.00 93.19 72 PRO A N 1
ATOM 564 C CA . PRO A 1 72 ? 2.986 -3.038 -18.456 1.00 93.19 72 PRO A CA 1
ATOM 565 C C . PRO A 1 72 ? 1.849 -3.915 -17.930 1.00 93.19 72 PRO A C 1
ATOM 567 O O . PRO A 1 72 ? 1.098 -3.482 -17.059 1.00 93.19 72 PRO A O 1
ATOM 570 N N . LEU A 1 73 ? 1.749 -5.156 -18.423 1.00 95.25 73 LEU A N 1
ATOM 571 C CA . LEU A 1 73 ? 0.706 -6.100 -18.026 1.00 95.25 73 LEU A CA 1
ATOM 572 C C . LEU A 1 73 ? 0.752 -6.374 -16.517 1.00 95.25 73 LEU A C 1
ATOM 574 O O . LEU A 1 73 ? -0.258 -6.209 -15.837 1.00 95.25 73 LEU A O 1
ATOM 578 N N . TRP A 1 74 ? 1.917 -6.752 -15.984 1.00 95.75 74 TRP A N 1
ATOM 579 C CA . TRP A 1 74 ? 2.062 -7.030 -14.553 1.00 95.75 74 TRP A CA 1
ATOM 580 C C . TRP A 1 74 ? 1.927 -5.766 -13.703 1.00 95.75 74 TRP A C 1
ATOM 582 O O . TRP A 1 74 ? 1.325 -5.821 -12.631 1.00 95.75 74 TRP A O 1
ATOM 592 N N . TYR A 1 75 ? 2.414 -4.618 -14.190 1.00 94.19 75 TYR A N 1
ATOM 593 C CA . TYR A 1 75 ? 2.246 -3.347 -13.488 1.00 94.19 75 TYR A CA 1
ATOM 594 C C . TYR A 1 75 ? 0.763 -3.003 -13.301 1.00 94.19 75 TYR A C 1
ATOM 596 O O . TYR A 1 75 ? 0.302 -2.837 -12.167 1.00 94.19 75 TYR A O 1
ATOM 604 N N . TRP A 1 76 ? 0.007 -2.934 -14.403 1.00 93.62 76 TRP A N 1
ATOM 605 C CA . TRP A 1 76 ? -1.419 -2.604 -14.375 1.00 93.62 76 TRP A CA 1
ATOM 606 C C . TRP A 1 76 ? -2.243 -3.695 -13.696 1.00 93.62 76 TRP A C 1
ATOM 608 O O . TRP A 1 76 ? -3.142 -3.373 -12.923 1.00 93.62 76 TRP A O 1
ATOM 618 N N . GLY A 1 77 ? -1.886 -4.966 -13.883 1.00 95.25 77 GLY A N 1
ATOM 619 C CA . GLY A 1 77 ? -2.479 -6.088 -13.161 1.00 95.25 77 GLY A CA 1
ATOM 620 C C . GLY A 1 77 ? -2.389 -5.927 -11.642 1.00 95.25 77 GLY A C 1
ATOM 621 O O . GLY A 1 77 ? -3.393 -6.103 -10.950 1.00 95.25 77 GLY A O 1
ATOM 622 N N . GLY A 1 78 ? -1.224 -5.522 -11.126 1.00 94.25 78 GLY A N 1
ATOM 623 C CA . GLY A 1 78 ? -1.036 -5.195 -9.709 1.00 94.25 78 GLY A CA 1
ATOM 624 C C . GLY A 1 78 ? -1.819 -3.953 -9.265 1.00 94.25 78 GLY A C 1
ATOM 625 O O . GLY A 1 78 ? -2.438 -3.958 -8.199 1.00 94.25 78 GLY A O 1
ATOM 626 N N . ARG A 1 79 ? -1.882 -2.903 -10.103 1.00 92.31 79 ARG A N 1
ATOM 627 C CA . ARG A 1 79 ? -2.671 -1.685 -9.808 1.00 92.31 79 ARG A CA 1
ATOM 628 C C . ARG A 1 79 ? -4.162 -1.982 -9.674 1.00 92.31 79 ARG A C 1
ATOM 630 O O . ARG A 1 79 ? -4.798 -1.492 -8.740 1.00 92.31 79 ARG A O 1
ATOM 637 N N . ILE A 1 80 ? -4.711 -2.774 -10.594 1.00 93.38 80 ILE A N 1
ATOM 638 C CA . ILE A 1 80 ? -6.122 -3.172 -10.587 1.00 93.38 80 ILE A CA 1
ATOM 639 C C . ILE A 1 80 ? -6.409 -3.989 -9.324 1.00 93.38 80 ILE A C 1
ATOM 641 O O . ILE A 1 80 ? -7.360 -3.681 -8.605 1.00 93.38 80 ILE A O 1
ATOM 645 N N . ALA A 1 81 ? -5.535 -4.936 -8.974 1.00 95.12 81 ALA A N 1
ATOM 646 C CA . ALA A 1 81 ? -5.690 -5.735 -7.763 1.00 95.12 81 ALA A CA 1
ATOM 647 C C . ALA A 1 81 ? -5.674 -4.870 -6.490 1.00 95.12 81 ALA A C 1
ATOM 649 O O . ALA A 1 81 ? -6.522 -5.013 -5.596 1.00 95.12 81 ALA A O 1
ATOM 650 N N . LEU A 1 82 ? -4.741 -3.918 -6.414 1.00 92.31 82 LEU A N 1
ATOM 651 C CA . LEU A 1 82 ? -4.684 -2.934 -5.336 1.00 92.31 82 LEU A CA 1
ATOM 652 C C . LEU A 1 82 ? -5.963 -2.104 -5.247 1.00 92.31 82 LEU A C 1
ATOM 654 O O . LEU A 1 82 ? -6.444 -1.867 -4.140 1.00 92.31 82 LEU A O 1
ATOM 658 N N . PHE A 1 83 ? -6.490 -1.630 -6.375 1.00 90.06 83 PHE A N 1
ATOM 659 C CA . PHE A 1 83 ? -7.717 -0.838 -6.411 1.00 90.06 83 PHE A CA 1
ATOM 660 C C . PHE A 1 83 ? -8.916 -1.651 -5.912 1.00 90.06 83 PHE A C 1
ATOM 662 O O . PHE A 1 83 ? -9.590 -1.223 -4.973 1.00 90.06 83 PHE A O 1
ATOM 669 N N . ILE A 1 84 ? -9.117 -2.851 -6.469 1.00 92.75 84 ILE A N 1
ATOM 670 C CA . ILE A 1 84 ? -10.193 -3.771 -6.082 1.00 92.75 84 ILE A CA 1
ATOM 671 C C . ILE A 1 84 ? -10.150 -4.025 -4.573 1.00 92.75 84 ILE A C 1
ATOM 673 O O . ILE A 1 84 ? -11.139 -3.802 -3.881 1.00 92.75 84 ILE A O 1
ATOM 677 N N . SER A 1 85 ? -8.996 -4.440 -4.044 1.00 92.00 85 SER A N 1
ATOM 678 C CA . SER A 1 85 ? -8.886 -4.828 -2.633 1.00 92.00 85 SER A CA 1
ATOM 679 C C . SER A 1 85 ? -9.002 -3.656 -1.651 1.00 92.00 85 SER A C 1
ATOM 681 O O . SER A 1 85 ? -9.406 -3.856 -0.506 1.00 92.00 85 SER A O 1
ATOM 683 N N . ALA A 1 86 ? -8.655 -2.432 -2.060 1.00 87.31 86 ALA A N 1
ATOM 684 C CA . ALA A 1 86 ? -8.666 -1.274 -1.167 1.00 87.31 86 ALA A CA 1
ATOM 685 C C . ALA A 1 86 ? -9.986 -0.510 -1.142 1.00 87.31 86 ALA A C 1
ATOM 687 O O . ALA A 1 86 ? -10.277 0.138 -0.133 1.00 87.31 86 ALA A O 1
ATOM 688 N N . LEU A 1 87 ? -10.764 -0.545 -2.229 1.00 84.12 87 LEU A N 1
ATOM 689 C CA . LEU A 1 87 ? -12.002 0.226 -2.349 1.00 84.12 87 LEU A CA 1
ATOM 690 C C . LEU A 1 87 ? -12.965 -0.027 -1.168 1.00 84.12 87 LEU A C 1
ATOM 692 O O . LEU A 1 87 ? -13.394 0.954 -0.553 1.00 84.12 87 LEU A O 1
ATOM 696 N N . PRO A 1 88 ? -13.241 -1.281 -0.745 1.00 82.50 88 PRO A N 1
ATOM 697 C CA . PRO A 1 88 ? -14.120 -1.529 0.399 1.00 82.50 88 PRO A CA 1
ATOM 698 C C . PRO A 1 88 ? -13.531 -1.008 1.714 1.00 82.50 88 PRO A C 1
ATOM 700 O O . PRO A 1 88 ? -14.251 -0.485 2.564 1.00 82.50 88 PRO A O 1
ATOM 703 N N . ILE A 1 89 ? -12.208 -1.096 1.883 1.00 82.00 89 ILE A N 1
ATOM 704 C CA . ILE A 1 89 ? -11.516 -0.615 3.086 1.00 82.00 89 ILE A CA 1
ATOM 705 C C . ILE A 1 89 ? -11.634 0.908 3.191 1.00 82.00 89 ILE A C 1
ATOM 707 O O . ILE A 1 89 ? -11.956 1.439 4.255 1.00 82.00 89 ILE A O 1
ATOM 711 N N . ALA A 1 90 ? -11.409 1.617 2.083 1.00 75.50 90 ALA A N 1
ATOM 712 C CA . ALA A 1 90 ? -11.518 3.068 2.024 1.00 75.50 90 ALA A CA 1
ATOM 713 C C . ALA A 1 90 ? -12.964 3.551 2.217 1.00 75.50 90 ALA A C 1
ATOM 715 O O . ALA A 1 90 ? -13.185 4.519 2.946 1.00 75.50 90 ALA A O 1
ATOM 716 N N . ALA A 1 91 ? -13.936 2.872 1.604 1.00 73.88 91 ALA A N 1
ATOM 717 C CA . ALA A 1 91 ? -15.343 3.253 1.672 1.00 73.88 91 ALA A CA 1
ATOM 718 C C . ALA A 1 91 ? -15.971 2.980 3.049 1.00 73.88 91 ALA A C 1
ATOM 720 O O . ALA A 1 91 ? -16.682 3.841 3.569 1.00 73.88 91 ALA A O 1
ATOM 721 N N . TYR A 1 92 ? -15.691 1.816 3.646 1.00 71.25 92 TYR A N 1
ATOM 722 C CA . TYR A 1 92 ? -16.389 1.356 4.849 1.00 71.25 92 TYR A CA 1
ATOM 723 C C . TYR A 1 92 ? -15.545 1.415 6.126 1.00 71.25 92 TYR A C 1
ATOM 725 O O . TYR A 1 92 ? -16.043 1.825 7.171 1.00 71.25 92 TYR A O 1
ATOM 733 N N . LEU A 1 93 ? -14.266 1.031 6.073 1.00 68.56 93 LEU A N 1
ATOM 734 C CA . LEU A 1 93 ? -13.476 0.779 7.289 1.00 68.56 93 LEU A CA 1
ATOM 735 C C . LEU A 1 93 ? -12.650 1.987 7.757 1.00 68.56 93 LEU A C 1
ATOM 737 O O . LEU A 1 93 ? -12.306 2.081 8.937 1.00 68.56 93 LEU A O 1
ATOM 741 N N . ASN A 1 94 ? -12.362 2.936 6.862 1.00 63.19 94 ASN A N 1
ATOM 742 C CA . ASN A 1 94 ? -11.586 4.144 7.173 1.00 63.19 94 ASN A CA 1
ATOM 743 C C . ASN A 1 94 ? -12.437 5.342 7.633 1.00 63.19 94 ASN A C 1
ATOM 745 O O . ASN A 1 94 ? -11.879 6.366 8.028 1.00 63.19 94 ASN A O 1
ATOM 749 N N . ARG A 1 95 ? -13.773 5.226 7.634 1.00 55.50 95 ARG A N 1
ATOM 750 C CA . ARG A 1 95 ? -14.691 6.317 8.014 1.00 55.50 95 ARG A CA 1
ATOM 751 C C . ARG A 1 95 ? -14.965 6.436 9.518 1.00 55.50 95 ARG A C 1
ATOM 753 O O . ARG A 1 95 ? -15.746 7.300 9.904 1.00 55.50 95 ARG A O 1
ATOM 760 N N . ASN A 1 96 ? -14.341 5.629 10.382 1.00 55.66 96 ASN A N 1
ATOM 761 C CA . ASN A 1 96 ? -14.654 5.662 11.812 1.00 55.66 96 ASN A CA 1
ATOM 762 C C . ASN A 1 96 ? -13.820 6.715 12.587 1.00 55.66 96 ASN A C 1
ATOM 764 O O . ASN A 1 96 ? -12.609 6.533 12.770 1.00 55.66 96 ASN A O 1
ATOM 768 N N . PRO A 1 97 ? -14.442 7.795 13.113 1.00 52.16 97 PRO A N 1
ATOM 769 C CA . PRO A 1 97 ? -13.755 8.810 13.917 1.00 52.16 97 PRO A CA 1
ATOM 770 C C . PRO A 1 97 ? -13.189 8.263 15.237 1.00 52.16 97 PRO A C 1
ATOM 772 O O . PRO A 1 97 ? -12.267 8.864 15.796 1.00 52.16 97 PRO A O 1
ATOM 775 N N . GLN A 1 98 ? -13.676 7.117 15.722 1.00 53.16 98 GLN A N 1
ATOM 776 C CA . GLN A 1 98 ? -13.146 6.443 16.912 1.00 53.16 98 GLN A CA 1
ATOM 777 C C . GLN A 1 98 ? -11.739 5.883 16.661 1.00 53.16 98 GLN A C 1
ATOM 779 O O . GLN A 1 98 ? -10.916 5.828 17.571 1.00 53.16 98 GLN A O 1
ATOM 784 N N . SER A 1 99 ? -11.422 5.523 15.414 1.00 54.84 99 SER A N 1
ATOM 785 C CA . SER A 1 99 ? -10.161 4.863 15.075 1.00 54.84 99 SER A CA 1
ATOM 786 C C . SER A 1 99 ? -8.992 5.815 14.879 1.00 54.84 99 SER A C 1
ATOM 788 O O . SER A 1 99 ? -7.863 5.347 14.954 1.00 54.84 99 SER A O 1
ATOM 790 N N . PHE A 1 100 ? -9.220 7.101 14.593 1.00 58.50 100 PHE A N 1
ATOM 791 C CA . PHE A 1 100 ? -8.143 8.055 14.277 1.00 58.50 100 PHE A CA 1
ATOM 792 C C . PHE A 1 100 ? -8.416 9.509 14.698 1.00 58.50 100 PHE A C 1
ATOM 794 O O . PHE A 1 100 ? -7.508 10.338 14.634 1.00 58.50 100 PHE A O 1
ATOM 801 N N . GLY A 1 101 ? -9.633 9.831 15.147 1.00 65.12 101 GLY A N 1
ATOM 802 C CA . GLY A 1 101 ? -10.141 11.201 15.135 1.00 65.12 101 GLY A CA 1
ATOM 803 C C . GLY A 1 101 ? -10.660 11.580 13.744 1.00 65.12 101 GLY A C 1
ATOM 804 O O . GLY A 1 101 ? -10.240 11.025 12.728 1.00 65.12 101 GLY A O 1
ATOM 805 N N . TRP A 1 102 ? -11.596 12.523 13.695 1.00 71.38 102 TRP A N 1
ATOM 806 C CA . TRP A 1 102 ? -12.265 12.927 12.455 1.00 71.38 102 TRP A CA 1
ATOM 807 C C . TRP A 1 102 ? -11.290 13.479 11.403 1.00 71.38 102 TRP A C 1
ATOM 809 O O . TRP A 1 102 ? -11.388 13.133 10.228 1.00 71.38 102 TRP A O 1
ATOM 819 N N . PHE A 1 103 ? -10.302 14.268 11.836 1.00 76.38 103 PHE A N 1
ATOM 820 C CA . PHE A 1 103 ? -9.312 14.894 10.961 1.00 76.38 103 PHE A CA 1
ATOM 821 C C . PHE A 1 103 ? -8.418 13.865 10.250 1.00 76.38 103 PHE A C 1
ATOM 823 O O . PHE A 1 103 ? -8.381 13.811 9.021 1.00 76.38 103 PHE A O 1
ATOM 830 N N . ILE A 1 104 ? -7.761 12.980 11.008 1.00 76.56 104 ILE A N 1
ATOM 831 C CA . ILE A 1 104 ? -6.879 11.947 10.441 1.00 76.56 104 ILE A CA 1
ATOM 832 C C . ILE A 1 104 ? -7.676 10.920 9.620 1.00 76.56 104 ILE A C 1
ATOM 834 O O . ILE A 1 104 ? -7.199 10.481 8.577 1.00 76.56 104 ILE A O 1
ATOM 838 N N . GLY A 1 105 ? -8.896 10.556 10.034 1.00 74.12 105 GLY A N 1
ATOM 839 C CA . GLY A 1 105 ? -9.750 9.640 9.263 1.00 74.12 105 GLY A CA 1
ATOM 840 C C . GLY A 1 105 ? -10.119 10.190 7.877 1.00 74.12 105 GLY A C 1
ATOM 841 O O . GLY A 1 105 ? -10.011 9.483 6.868 1.00 74.12 105 GLY A O 1
ATOM 842 N N . ARG A 1 106 ? -10.477 11.481 7.801 1.00 78.50 106 ARG A N 1
ATOM 843 C CA . ARG A 1 106 ? -10.725 12.169 6.522 1.00 78.50 106 ARG A CA 1
ATOM 844 C C . ARG A 1 106 ? -9.469 12.257 5.667 1.00 78.50 106 ARG A C 1
ATOM 846 O O . ARG A 1 106 ? -9.544 11.955 4.479 1.00 78.50 106 ARG A O 1
ATOM 853 N N . TRP A 1 107 ? -8.329 12.591 6.272 1.00 78.75 107 TRP A N 1
ATOM 854 C CA . TRP A 1 107 ? -7.042 12.612 5.579 1.00 78.75 107 TRP A CA 1
ATOM 855 C C . TRP A 1 107 ? -6.710 11.261 4.939 1.00 78.75 107 TRP A C 1
ATOM 857 O O . TRP A 1 107 ? -6.407 11.212 3.754 1.00 78.75 107 TRP A O 1
ATOM 867 N N . VAL A 1 108 ? -6.825 10.155 5.681 1.00 76.38 108 VAL A N 1
ATOM 868 C CA . VAL A 1 108 ? -6.540 8.806 5.154 1.00 76.38 108 VAL A CA 1
ATOM 869 C C . VAL A 1 108 ? -7.468 8.451 3.992 1.00 76.38 108 VAL A C 1
ATOM 871 O O . VAL A 1 108 ? -7.024 7.866 3.005 1.00 76.38 108 VAL A O 1
ATOM 874 N N . THR A 1 109 ? -8.745 8.828 4.087 1.00 78.06 109 THR A N 1
ATOM 875 C CA . THR A 1 109 ? -9.713 8.607 3.005 1.00 78.06 109 THR A CA 1
ATOM 876 C C . THR A 1 109 ? -9.334 9.408 1.759 1.00 78.06 109 THR A C 1
ATOM 878 O O . THR A 1 109 ? -9.189 8.822 0.689 1.00 78.06 109 THR A O 1
ATOM 881 N N . PHE A 1 110 ? -9.116 10.720 1.904 1.00 82.94 110 PHE A N 1
ATOM 882 C CA . PHE A 1 110 ? -8.682 11.603 0.818 1.00 82.94 110 PHE A CA 1
ATOM 883 C C . PHE A 1 110 ? -7.392 11.103 0.167 1.00 82.94 110 PHE A C 1
ATOM 885 O O . PHE A 1 110 ? -7.341 10.936 -1.049 1.00 82.94 110 PHE A O 1
ATOM 892 N N . ARG A 1 111 ? -6.381 10.797 0.984 1.00 83.06 111 ARG A N 1
ATOM 893 C CA . ARG A 1 111 ? -5.083 10.298 0.538 1.00 83.06 111 ARG A CA 1
ATOM 894 C C . ARG A 1 111 ? -5.235 9.051 -0.322 1.00 83.06 111 ARG A C 1
ATOM 896 O O . ARG A 1 111 ? -4.623 8.988 -1.375 1.00 83.06 111 ARG A O 1
ATOM 903 N N . ASN A 1 112 ? -6.058 8.080 0.080 1.00 81.44 112 ASN A N 1
ATOM 904 C CA . ASN A 1 112 ? -6.247 6.874 -0.727 1.00 81.44 112 ASN A CA 1
ATOM 905 C C . ASN A 1 112 ? -6.790 7.210 -2.126 1.00 81.44 112 ASN A C 1
ATOM 907 O O . ASN A 1 112 ? -6.259 6.697 -3.105 1.00 81.44 112 ASN A O 1
ATOM 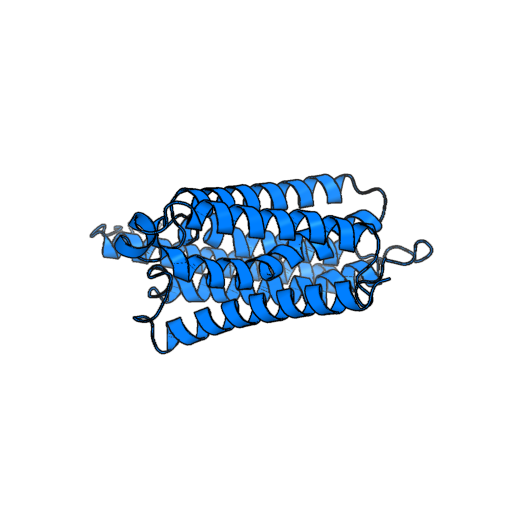911 N N . PHE A 1 113 ? -7.800 8.084 -2.238 1.00 82.19 113 PHE A N 1
ATOM 912 C CA . PHE A 1 113 ? -8.309 8.523 -3.545 1.00 82.19 113 PHE A CA 1
ATOM 913 C C . PHE A 1 113 ? -7.248 9.282 -4.342 1.00 82.19 113 PHE A C 1
ATOM 915 O O . PHE A 1 113 ? -7.026 8.966 -5.506 1.00 82.19 113 PHE A O 1
ATOM 922 N N . PHE A 1 114 ? -6.556 10.228 -3.707 1.00 86.38 114 PHE A N 1
ATOM 923 C CA . PHE A 1 114 ? -5.473 10.984 -4.326 1.00 86.38 114 PHE A CA 1
ATOM 924 C C . PHE A 1 114 ? -4.365 10.067 -4.863 1.00 86.38 114 PHE A C 1
ATOM 926 O O . PHE A 1 114 ? -4.010 10.164 -6.030 1.00 86.38 114 PHE A O 1
ATOM 933 N N . GLU A 1 115 ? -3.862 9.132 -4.054 1.00 86.31 115 GLU A N 1
ATOM 934 C CA . GLU A 1 115 ? -2.809 8.189 -4.443 1.00 86.31 115 GLU A CA 1
ATOM 935 C C . GLU A 1 115 ? -3.224 7.304 -5.620 1.00 86.31 115 GLU A C 1
ATOM 937 O O . GLU A 1 115 ? -2.391 7.023 -6.483 1.00 86.31 115 GLU A O 1
ATOM 942 N N . TYR A 1 116 ? -4.485 6.859 -5.671 1.00 83.44 116 TYR A N 1
ATOM 943 C CA . TYR A 1 116 ? -5.001 6.100 -6.813 1.00 83.44 116 TYR A CA 1
ATOM 944 C C . TYR A 1 116 ? -5.100 6.964 -8.067 1.00 83.44 116 TYR A C 1
ATOM 946 O O . TYR A 1 116 ? -4.651 6.534 -9.128 1.00 83.44 116 TYR A O 1
ATOM 954 N N . THR A 1 117 ? -5.625 8.183 -7.951 1.00 86.12 117 THR A N 1
ATOM 955 C CA . THR A 1 117 ? -5.704 9.116 -9.079 1.00 86.12 117 THR A CA 1
ATOM 956 C C . THR A 1 117 ? -4.315 9.445 -9.614 1.00 86.12 117 THR A C 1
ATOM 958 O O . THR A 1 117 ? -4.091 9.346 -10.816 1.00 8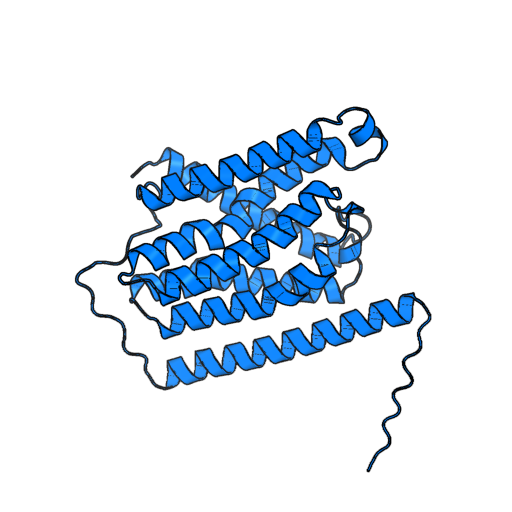6.12 117 THR A O 1
ATOM 961 N N . VAL A 1 118 ? -3.356 9.762 -8.737 1.00 88.88 118 VAL A N 1
ATOM 962 C CA . VAL A 1 118 ? -1.964 10.024 -9.130 1.00 88.88 118 VAL A CA 1
ATOM 963 C C . VAL A 1 118 ? -1.359 8.800 -9.803 1.00 88.88 118 VAL A C 1
ATOM 965 O O . VAL A 1 118 ? -0.737 8.950 -10.847 1.00 88.88 118 VAL A O 1
ATOM 968 N N . HIS A 1 119 ? -1.574 7.594 -9.270 1.00 87.50 119 HIS A N 1
ATOM 969 C CA . HIS A 1 119 ? -1.123 6.372 -9.933 1.00 87.50 119 HIS A CA 1
ATOM 970 C C . HIS A 1 119 ? -1.663 6.250 -11.352 1.00 87.50 119 HIS A C 1
ATOM 972 O O . HIS A 1 119 ? -0.879 6.029 -12.266 1.00 87.50 119 HIS A O 1
ATOM 978 N N . VAL A 1 120 ? -2.978 6.386 -11.539 1.00 85.75 120 VAL A N 1
ATOM 979 C CA . VAL A 1 120 ? -3.611 6.214 -12.851 1.00 85.75 120 VAL A CA 1
ATOM 980 C C . VAL A 1 120 ? -3.124 7.282 -13.824 1.00 85.75 120 VAL A C 1
ATOM 982 O O . VAL A 1 120 ? -2.676 6.940 -14.913 1.00 85.75 120 VAL A O 1
ATOM 985 N N . VAL A 1 121 ? -3.155 8.555 -13.423 1.00 87.75 121 VAL A N 1
ATOM 986 C CA . VAL A 1 121 ? -2.773 9.680 -14.287 1.00 87.75 121 VAL A CA 1
ATOM 987 C C . VAL A 1 121 ? -1.289 9.619 -14.632 1.00 87.75 121 VAL A C 1
ATOM 989 O O . VAL A 1 121 ? -0.935 9.624 -15.807 1.00 87.75 121 VAL A O 1
ATOM 992 N N . VAL A 1 122 ? -0.413 9.507 -13.630 1.00 86.56 122 VAL A N 1
ATOM 993 C CA . VAL A 1 122 ? 1.035 9.504 -13.864 1.00 86.56 122 VAL A CA 1
ATOM 994 C C . VAL A 1 122 ? 1.454 8.257 -14.630 1.00 86.56 122 VAL A C 1
ATOM 996 O O . VAL A 1 122 ? 2.258 8.387 -15.542 1.00 86.56 122 VAL A O 1
ATOM 999 N N . ALA A 1 123 ? 0.915 7.072 -14.324 1.00 84.75 123 ALA A N 1
ATOM 1000 C CA . ALA A 1 123 ? 1.251 5.869 -15.086 1.00 84.75 123 ALA A CA 1
ATOM 1001 C C . ALA A 1 123 ? 0.728 5.934 -16.528 1.00 84.75 123 ALA A C 1
ATOM 1003 O O . ALA A 1 123 ? 1.447 5.546 -17.442 1.00 84.75 123 ALA A O 1
ATOM 1004 N N . ALA A 1 124 ? -0.479 6.462 -16.759 1.00 83.25 124 ALA A N 1
ATOM 1005 C CA . ALA A 1 124 ? -1.017 6.626 -18.111 1.00 83.25 124 ALA A CA 1
ATOM 1006 C C . ALA A 1 124 ? -0.223 7.651 -18.938 1.00 83.25 124 ALA A C 1
ATOM 1008 O O . ALA A 1 124 ? -0.042 7.466 -20.138 1.00 83.25 124 ALA A O 1
ATOM 1009 N N . MET A 1 125 ? 0.280 8.711 -18.300 1.00 85.56 125 MET A N 1
ATOM 1010 C CA . MET A 1 125 ? 1.124 9.730 -18.936 1.00 85.56 125 MET A CA 1
ATOM 1011 C C . MET A 1 125 ? 2.608 9.345 -18.987 1.00 85.56 125 MET A C 1
ATOM 1013 O O . MET A 1 125 ? 3.405 10.055 -19.601 1.00 85.56 125 MET A O 1
ATOM 1017 N N . ALA A 1 126 ? 3.017 8.276 -18.301 1.00 78.56 126 ALA A N 1
ATOM 1018 C CA . ALA A 1 126 ? 4.423 7.977 -18.094 1.00 78.56 126 ALA A CA 1
ATOM 1019 C C . ALA A 1 126 ? 5.101 7.583 -19.407 1.00 78.56 126 ALA A C 1
ATOM 1021 O O . ALA A 1 126 ? 4.925 6.483 -19.926 1.00 78.56 126 ALA A O 1
ATOM 1022 N N . ILE A 1 127 ? 5.979 8.469 -19.869 1.00 75.31 127 ILE A N 1
ATOM 1023 C CA . ILE A 1 127 ? 6.823 8.267 -21.052 1.00 75.31 127 ILE A CA 1
ATOM 1024 C C . ILE A 1 127 ? 8.015 7.343 -20.720 1.00 75.31 127 ILE A C 1
ATOM 1026 O O . ILE A 1 127 ? 8.678 6.814 -21.607 1.00 75.31 127 ILE A O 1
ATOM 1030 N N . ASN A 1 128 ? 8.310 7.116 -19.430 1.00 87.56 128 ASN A N 1
ATOM 1031 C CA . ASN A 1 128 ? 9.412 6.254 -19.001 1.00 87.56 128 ASN A CA 1
ATOM 1032 C C . ASN A 1 128 ? 9.115 5.466 -17.711 1.00 87.56 128 ASN A C 1
ATOM 1034 O O . ASN A 1 128 ? 8.296 5.852 -16.876 1.00 87.56 128 ASN A O 1
ATOM 1038 N N . TRP A 1 129 ? 9.876 4.387 -17.516 1.00 92.19 129 TRP A N 1
ATOM 1039 C CA . TRP A 1 129 ? 9.786 3.475 -16.369 1.00 92.19 129 TRP A CA 1
ATOM 1040 C C . TRP A 1 129 ? 10.244 4.068 -15.027 1.00 92.19 129 TRP A C 1
ATOM 1042 O O . TRP A 1 129 ? 9.993 3.480 -13.975 1.00 92.19 129 TRP A O 1
ATOM 1052 N N . PHE A 1 130 ? 10.863 5.251 -15.032 1.00 93.12 130 PHE A N 1
ATOM 1053 C CA . PHE A 1 130 ? 11.233 5.949 -13.801 1.00 93.12 130 PHE A CA 1
ATOM 1054 C C . PHE A 1 130 ? 10.000 6.478 -13.050 1.00 93.12 130 PHE A C 1
ATOM 1056 O O . PHE A 1 130 ? 9.971 6.446 -11.822 1.00 93.12 130 PHE A O 1
ATOM 1063 N N . HIS A 1 131 ? 8.939 6.868 -13.760 1.00 92.69 131 HIS A N 1
ATOM 1064 C CA . HIS A 1 131 ? 7.676 7.252 -13.121 1.00 92.69 131 HIS A CA 1
ATOM 1065 C C . HIS A 1 131 ? 7.025 6.061 -12.413 1.00 92.69 131 HIS A C 1
ATOM 1067 O O . HIS A 1 131 ? 6.644 6.164 -11.252 1.00 92.69 131 HIS A O 1
ATOM 1073 N N . TYR A 1 132 ? 6.982 4.899 -13.067 1.00 93.12 132 TYR A N 1
ATOM 1074 C CA . TYR A 1 132 ? 6.491 3.652 -12.473 1.00 93.12 132 TYR A CA 1
ATOM 1075 C C . TYR A 1 132 ? 7.298 3.263 -11.225 1.00 93.12 132 TYR A C 1
ATOM 1077 O O . TYR A 1 132 ? 6.723 2.853 -10.216 1.00 93.12 132 TYR A O 1
ATOM 1085 N N . TYR A 1 133 ? 8.623 3.445 -11.279 1.00 95.12 133 TYR A N 1
ATOM 1086 C CA . TYR A 1 133 ? 9.526 3.263 -10.144 1.00 95.12 133 TYR A CA 1
ATOM 1087 C C . TYR A 1 133 ? 9.161 4.171 -8.964 1.00 95.12 133 TYR A C 1
ATOM 1089 O O . TYR A 1 133 ? 9.023 3.682 -7.841 1.00 95.12 133 TYR A O 1
ATOM 1097 N N . ILE A 1 134 ? 8.948 5.468 -9.218 1.00 94.88 134 ILE A N 1
ATOM 1098 C CA . ILE A 1 134 ? 8.509 6.416 -8.188 1.00 94.88 134 ILE A CA 1
ATOM 1099 C C . ILE A 1 134 ? 7.165 5.974 -7.612 1.00 94.88 134 ILE A C 1
ATOM 1101 O O . ILE A 1 134 ? 7.038 5.866 -6.399 1.00 94.88 134 ILE A O 1
ATOM 1105 N N . LEU A 1 135 ? 6.173 5.681 -8.454 1.00 94.25 135 LEU A N 1
ATOM 1106 C CA . LEU A 1 135 ? 4.829 5.309 -8.006 1.00 94.25 135 LEU A CA 1
ATOM 1107 C C . LEU A 1 135 ? 4.848 4.082 -7.081 1.00 94.25 135 LEU A C 1
ATOM 1109 O O . LEU A 1 135 ? 4.198 4.100 -6.035 1.00 94.25 135 LEU A O 1
ATOM 1113 N N . LEU A 1 136 ? 5.642 3.056 -7.408 1.00 94.62 136 LEU A N 1
ATOM 1114 C CA . LEU A 1 136 ? 5.796 1.880 -6.552 1.00 94.62 136 LEU A CA 1
ATOM 1115 C C . LEU A 1 136 ? 6.452 2.238 -5.211 1.00 94.62 136 LEU A C 1
ATOM 1117 O O . LEU A 1 136 ? 5.865 2.042 -4.146 1.00 94.62 136 LEU A O 1
ATOM 1121 N N . TRP A 1 137 ? 7.669 2.778 -5.250 1.00 96.12 137 TRP A N 1
ATOM 1122 C CA . TRP A 1 137 ? 8.480 2.936 -4.041 1.00 96.12 137 TRP A CA 1
ATOM 1123 C C . TRP A 1 137 ? 8.116 4.156 -3.200 1.00 96.12 137 TRP A C 1
ATOM 1125 O O . TRP A 1 137 ? 8.540 4.261 -2.052 1.00 96.12 137 TRP A O 1
ATOM 1135 N N . TRP A 1 138 ? 7.308 5.066 -3.727 1.00 95.25 138 TRP A N 1
ATOM 1136 C CA . TRP A 1 138 ? 6.721 6.145 -2.950 1.00 95.25 138 TRP A CA 1
ATOM 1137 C C . TRP A 1 138 ? 5.300 5.795 -2.526 1.00 95.25 138 TRP A C 1
ATOM 1139 O O . TRP A 1 138 ? 5.066 5.539 -1.350 1.00 95.25 138 TRP A O 1
ATOM 1149 N N . LEU A 1 139 ? 4.355 5.754 -3.464 1.00 92.62 139 LEU A N 1
ATOM 1150 C CA . LEU A 1 139 ? 2.930 5.749 -3.132 1.00 92.62 139 LEU A CA 1
ATOM 1151 C C . LEU A 1 139 ? 2.440 4.386 -2.632 1.00 92.62 139 LEU A C 1
ATOM 1153 O O . LEU A 1 139 ? 1.662 4.326 -1.682 1.00 92.62 139 LEU A O 1
ATOM 1157 N N . VAL A 1 140 ? 2.893 3.276 -3.221 1.00 92.00 140 VAL A N 1
ATOM 1158 C CA . VAL A 1 140 ? 2.514 1.941 -2.710 1.00 92.00 140 VAL A CA 1
ATOM 1159 C C . VAL A 1 140 ? 3.171 1.688 -1.369 1.00 92.00 140 VAL A C 1
ATOM 1161 O O . VAL A 1 140 ? 2.497 1.317 -0.411 1.00 92.00 140 VAL A O 1
ATOM 1164 N N . ALA A 1 141 ? 4.478 1.930 -1.290 1.00 93.88 141 ALA A N 1
ATOM 1165 C CA . ALA A 1 141 ? 5.245 1.748 -0.068 1.00 93.88 141 ALA A CA 1
ATOM 1166 C C . ALA A 1 141 ? 4.706 2.589 1.096 1.00 93.88 141 ALA A C 1
ATOM 1168 O O . ALA A 1 141 ? 4.687 2.123 2.240 1.00 93.88 141 ALA A O 1
ATOM 1169 N N . TYR A 1 142 ? 4.203 3.797 0.818 1.00 91.81 142 TYR A N 1
ATOM 1170 C CA . TYR A 1 142 ? 3.641 4.681 1.837 1.00 91.81 142 TYR A CA 1
ATOM 1171 C C . TYR A 1 142 ? 2.496 4.046 2.635 1.00 91.81 142 TYR A C 1
ATOM 1173 O O . TYR A 1 142 ? 2.316 4.367 3.811 1.00 91.81 142 TYR A O 1
ATOM 1181 N N . ARG A 1 143 ? 1.799 3.057 2.059 1.00 88.19 143 ARG A N 1
ATOM 1182 C CA . ARG A 1 143 ? 0.776 2.258 2.755 1.00 88.19 143 ARG A CA 1
ATOM 1183 C C . ARG A 1 143 ? 1.304 1.497 3.965 1.00 88.19 143 ARG A C 1
ATOM 1185 O O . ARG A 1 143 ? 0.497 1.126 4.811 1.00 88.19 143 ARG A O 1
ATOM 1192 N N . TYR A 1 144 ? 2.616 1.286 4.062 1.00 93.00 144 TYR A N 1
ATOM 1193 C CA . TYR A 1 144 ? 3.276 0.759 5.256 1.00 93.00 144 TYR A CA 1
ATOM 1194 C C . TYR A 1 144 ? 4.099 1.815 5.992 1.00 93.00 144 TYR A C 1
ATOM 1196 O O . TYR A 1 144 ? 4.055 1.842 7.222 1.00 93.00 144 TYR A O 1
ATOM 1204 N N . LEU A 1 145 ? 4.808 2.697 5.279 1.00 95.00 145 LEU A N 1
ATOM 1205 C CA . LEU A 1 145 ? 5.781 3.617 5.886 1.00 95.00 145 LEU A CA 1
ATOM 1206 C C . LEU A 1 145 ? 5.187 4.484 7.006 1.00 95.00 145 LEU A C 1
ATOM 1208 O O . LEU A 1 145 ? 5.839 4.714 8.023 1.00 95.00 145 LEU A O 1
ATOM 1212 N N . ASP A 1 146 ? 3.943 4.946 6.846 1.00 90.62 146 ASP A N 1
ATOM 1213 C CA . ASP A 1 146 ? 3.291 5.818 7.826 1.00 90.62 146 ASP A CA 1
ATOM 1214 C C . ASP A 1 146 ? 2.565 5.057 8.944 1.00 90.62 146 ASP A C 1
ATOM 1216 O O . ASP A 1 146 ? 2.258 5.632 9.989 1.00 90.62 146 ASP A O 1
ATOM 1220 N N . VAL A 1 147 ? 2.286 3.763 8.759 1.00 89.12 147 VAL A N 1
ATOM 1221 C CA . VAL A 1 147 ? 1.395 2.995 9.640 1.00 89.12 147 VAL A CA 1
ATOM 1222 C C . VAL A 1 147 ? 1.984 2.850 11.037 1.00 89.12 147 VAL A C 1
ATOM 1224 O O . VAL A 1 147 ? 1.280 3.117 12.014 1.00 89.12 147 VAL A O 1
ATOM 1227 N N . GLY A 1 148 ? 3.250 2.445 11.140 1.00 90.69 148 GLY A N 1
ATOM 1228 C CA . GLY A 1 148 ? 3.945 2.280 12.419 1.00 90.69 148 GLY A CA 1
ATOM 1229 C C . GLY A 1 148 ? 3.970 3.579 13.234 1.00 90.69 148 GLY A C 1
ATOM 1230 O O . GLY A 1 148 ? 3.347 3.630 14.304 1.00 90.69 148 GLY A O 1
ATOM 1231 N N . PRO A 1 149 ? 4.585 4.653 12.705 1.00 92.62 149 PRO A N 1
ATOM 1232 C CA . PRO A 1 149 ? 4.626 5.961 13.357 1.00 92.62 149 PRO A CA 1
ATOM 1233 C C . PRO A 1 149 ? 3.236 6.506 13.700 1.00 92.62 149 PRO A C 1
ATOM 1235 O O . PRO A 1 149 ? 2.995 6.912 14.841 1.00 92.62 149 PRO A O 1
ATOM 1238 N N . ARG A 1 150 ? 2.277 6.428 12.763 1.00 89.50 150 ARG A N 1
ATOM 1239 C CA . ARG A 1 150 ? 0.905 6.902 12.986 1.00 89.50 150 ARG A CA 1
ATOM 1240 C C . ARG A 1 150 ? 0.244 6.196 14.159 1.00 89.50 150 ARG A C 1
ATOM 1242 O O . ARG A 1 150 ? -0.394 6.852 14.983 1.00 89.50 150 ARG A O 1
ATOM 1249 N N . ARG A 1 151 ? 0.368 4.867 14.243 1.00 86.62 151 ARG A N 1
ATOM 1250 C CA . ARG A 1 151 ? -0.220 4.072 15.334 1.00 86.62 151 ARG A CA 1
ATOM 1251 C C . ARG A 1 151 ? 0.496 4.288 16.661 1.00 86.62 151 ARG A C 1
ATOM 1253 O O . ARG A 1 151 ? -0.160 4.243 17.701 1.00 86.62 151 ARG A O 1
ATOM 1260 N N . ALA A 1 152 ? 1.803 4.537 16.647 1.00 89.25 152 ALA A N 1
ATOM 1261 C CA . ALA A 1 152 ? 2.549 4.884 17.850 1.00 89.25 152 ALA A CA 1
ATOM 1262 C C . ALA A 1 152 ? 2.061 6.218 18.434 1.00 89.25 152 ALA A C 1
ATOM 1264 O O . ALA A 1 152 ? 1.655 6.263 19.596 1.00 89.25 152 ALA A O 1
ATOM 1265 N N . LEU A 1 153 ? 1.994 7.265 17.605 1.00 89.19 153 LEU A N 1
ATOM 1266 C CA . LEU A 1 153 ? 1.539 8.597 18.015 1.00 89.19 153 LEU A CA 1
ATOM 1267 C C . LEU A 1 153 ? 0.058 8.625 18.386 1.00 89.19 153 LEU A C 1
ATOM 1269 O O . LEU A 1 153 ? -0.339 9.353 19.292 1.00 89.19 153 LEU A O 1
ATOM 1273 N N . GLN A 1 154 ? -0.761 7.777 17.761 1.00 85.12 154 GLN A N 1
ATOM 1274 C CA . GLN A 1 154 ? -2.169 7.645 18.118 1.00 85.12 154 GLN A CA 1
ATOM 1275 C C . GLN A 1 154 ? -2.375 7.336 19.609 1.00 85.12 154 GLN A C 1
ATOM 1277 O O . GLN A 1 154 ? -3.328 7.830 20.211 1.00 85.12 154 GLN A O 1
ATOM 1282 N N . LYS A 1 155 ? -1.475 6.572 20.243 1.00 85.31 155 LYS A N 1
ATOM 1283 C CA . LYS A 1 155 ? -1.571 6.233 21.676 1.00 85.31 155 LYS A CA 1
ATOM 1284 C C . LYS A 1 155 ? -1.533 7.458 22.600 1.00 85.31 155 LYS A C 1
ATOM 1286 O O . LYS A 1 155 ? -1.937 7.344 23.762 1.00 85.31 155 LYS A O 1
ATOM 1291 N N . LEU A 1 156 ? -1.076 8.608 22.098 1.00 85.88 156 LEU A N 1
ATOM 1292 C CA . LEU A 1 156 ? -1.046 9.872 22.831 1.00 85.88 156 LEU A CA 1
ATOM 1293 C C . LEU A 1 156 ? -2.435 10.504 22.984 1.00 85.88 156 LEU A C 1
ATOM 1295 O O . LEU A 1 156 ? -2.629 11.242 23.945 1.00 85.88 156 LEU A O 1
ATOM 1299 N N . TYR A 1 157 ? -3.386 10.204 22.089 1.00 85.12 157 TYR A N 1
ATOM 1300 C CA . TYR A 1 157 ? -4.706 10.859 22.013 1.00 85.12 157 TYR A CA 1
ATOM 1301 C C . TYR A 1 157 ? -5.873 9.883 21.740 1.00 85.12 157 TYR A C 1
ATOM 1303 O O . TYR A 1 157 ? -6.951 10.281 21.284 1.00 85.12 157 TYR A O 1
ATOM 1311 N N . ASN A 1 158 ? -5.665 8.588 21.993 1.00 81.50 158 ASN A N 1
ATOM 1312 C CA . ASN A 1 158 ? -6.624 7.527 21.676 1.00 81.50 158 ASN A CA 1
ATOM 1313 C C . ASN A 1 158 ? -7.845 7.449 22.608 1.00 81.50 158 ASN A C 1
ATOM 1315 O O . ASN A 1 158 ? -8.761 6.697 22.296 1.00 81.50 158 ASN A O 1
ATOM 1319 N N . THR A 1 159 ? -7.878 8.205 23.707 1.00 82.56 159 THR A N 1
ATOM 1320 C CA . THR A 1 159 ? -9.042 8.307 24.606 1.00 82.56 159 THR A CA 1
ATOM 1321 C C . THR A 1 159 ? -9.515 9.761 24.709 1.00 82.56 159 THR A C 1
ATOM 1323 O O . THR A 1 159 ? -8.715 10.665 24.428 1.00 82.56 159 THR A O 1
ATOM 1326 N N . PRO A 1 160 ? -10.785 10.020 25.081 1.00 82.88 160 PRO A N 1
ATOM 1327 C CA . PRO A 1 160 ? -11.293 11.379 25.273 1.00 82.88 160 PRO A CA 1
ATOM 1328 C C . PRO A 1 160 ? -10.442 12.198 26.250 1.00 82.88 160 PRO A C 1
ATOM 1330 O O . PRO A 1 160 ? -10.074 13.329 25.940 1.00 82.88 160 PRO A O 1
ATOM 1333 N N . GLU A 1 161 ? -10.023 11.596 27.362 1.00 85.56 161 GLU A N 1
ATOM 1334 C CA . GLU A 1 161 ? -9.236 12.241 28.422 1.00 85.56 161 GLU A CA 1
ATOM 1335 C C . GLU A 1 161 ? -7.850 12.624 27.902 1.00 85.56 161 GLU A C 1
ATOM 1337 O O . GLU A 1 161 ? -7.389 13.755 28.052 1.00 85.56 161 GLU A O 1
ATOM 1342 N N . LYS A 1 162 ? -7.189 11.694 27.202 1.00 87.00 162 LYS A N 1
ATOM 1343 C CA . LYS A 1 162 ? -5.889 11.954 26.579 1.00 87.00 162 LYS A CA 1
ATOM 1344 C C . LYS A 1 162 ? -5.972 13.014 25.486 1.00 87.00 162 LYS A C 1
ATOM 1346 O O . LYS A 1 162 ? -5.022 13.771 25.313 1.00 87.00 162 LYS A O 1
ATOM 1351 N N . ARG A 1 163 ? -7.072 13.047 24.731 1.00 82.94 163 ARG A N 1
ATOM 1352 C CA . ARG A 1 163 ? -7.300 14.036 23.674 1.00 82.94 163 ARG A CA 1
ATOM 1353 C C . ARG A 1 163 ? -7.541 15.425 24.259 1.00 82.94 163 ARG A C 1
ATOM 1355 O O . ARG A 1 163 ? -6.983 16.378 23.730 1.00 82.94 163 ARG A O 1
ATOM 1362 N N . ALA A 1 164 ? -8.299 15.521 25.350 1.00 86.06 164 ALA A N 1
ATOM 1363 C CA . ALA A 1 164 ? -8.489 16.765 26.090 1.00 86.06 164 ALA A CA 1
ATOM 1364 C C . ALA A 1 164 ? -7.164 17.275 26.684 1.00 86.06 164 ALA A C 1
ATOM 1366 O O . ALA A 1 164 ? -6.850 18.452 26.556 1.00 86.06 164 ALA A O 1
ATOM 1367 N N . ALA A 1 165 ? -6.340 16.381 27.242 1.00 91.75 165 ALA A N 1
ATOM 1368 C CA . ALA A 1 165 ? -5.030 16.738 27.791 1.00 91.75 165 ALA A CA 1
ATOM 1369 C C . ALA A 1 165 ? -3.972 17.071 26.719 1.00 91.75 165 ALA A C 1
ATOM 1371 O O . ALA A 1 165 ? -2.987 17.749 27.002 1.00 91.75 165 ALA A O 1
ATOM 1372 N N . ARG A 1 166 ? -4.124 16.551 25.493 1.00 90.50 166 ARG A N 1
ATOM 1373 C CA . ARG A 1 166 ? -3.144 16.688 24.399 1.00 90.50 166 ARG A CA 1
ATOM 1374 C C . ARG A 1 166 ? -3.841 17.052 23.083 1.00 90.50 166 ARG A C 1
ATOM 1376 O O . ARG A 1 166 ? -3.798 16.261 22.133 1.00 90.50 166 ARG A O 1
ATOM 1383 N N . PRO A 1 167 ? -4.453 18.247 22.984 1.00 86.50 167 PRO A N 1
ATOM 1384 C CA . PRO A 1 167 ? -5.178 18.664 21.782 1.00 86.50 167 PRO A CA 1
ATOM 1385 C C . PRO A 1 167 ? -4.264 18.738 20.544 1.00 86.50 167 PRO A C 1
ATOM 1387 O O . PRO A 1 167 ? -4.696 18.453 19.429 1.00 86.50 167 PRO A O 1
ATOM 1390 N N . TRP A 1 168 ? -2.970 19.004 20.745 1.00 89.31 168 TRP A N 1
ATOM 1391 C CA . TRP A 1 168 ? -1.935 19.018 19.704 1.00 89.31 168 TRP A CA 1
ATOM 1392 C C . TRP A 1 168 ? -1.567 17.627 19.157 1.00 89.31 168 TRP A C 1
ATOM 1394 O O . TRP A 1 168 ? -0.918 17.530 18.116 1.00 89.31 168 TRP A O 1
ATOM 1404 N N . GLY A 1 169 ? -1.972 16.532 19.815 1.00 89.06 169 GLY A N 1
ATOM 1405 C CA . GLY A 1 169 ? -1.540 15.175 19.459 1.00 89.06 169 GLY A CA 1
ATOM 1406 C C . GLY A 1 169 ? -1.926 14.750 18.037 1.00 89.06 169 GLY A C 1
ATOM 1407 O O . GLY A 1 169 ? -1.145 14.083 17.358 1.00 89.06 169 GLY A O 1
ATOM 1408 N N . GLN A 1 170 ? -3.101 15.174 17.554 1.00 86.88 170 GLN A N 1
ATOM 1409 C CA . GLN A 1 170 ? -3.530 14.906 16.174 1.00 86.88 170 GLN A CA 1
ATOM 1410 C C . GLN A 1 170 ? -2.713 15.706 15.152 1.00 86.88 170 GLN A C 1
ATOM 1412 O O . GLN A 1 170 ? -2.344 15.154 14.117 1.00 86.88 170 GLN A O 1
ATOM 1417 N N . ALA A 1 171 ? -2.397 16.969 15.454 1.00 89.44 171 ALA A N 1
ATOM 1418 C CA . ALA A 1 171 ? -1.584 17.822 14.590 1.00 89.44 171 ALA A CA 1
ATOM 1419 C C . ALA A 1 171 ? -0.143 17.303 14.485 1.00 89.44 171 ALA A C 1
ATOM 1421 O O . ALA A 1 171 ? 0.388 17.206 13.382 1.00 89.44 171 ALA A O 1
ATOM 1422 N N . LEU A 1 172 ? 0.454 16.867 15.603 1.00 92.00 172 LEU A N 1
ATOM 1423 C CA . LEU A 1 172 ? 1.766 16.216 15.595 1.00 92.00 172 LEU A CA 1
ATOM 1424 C C . LEU A 1 172 ? 1.753 14.949 14.732 1.00 92.00 172 LEU A C 1
ATOM 1426 O O . LEU A 1 172 ? 2.643 14.758 13.906 1.00 92.00 172 LEU A O 1
ATOM 1430 N N . ASN A 1 173 ? 0.738 14.093 14.896 1.00 91.44 173 ASN A N 1
ATOM 1431 C CA . ASN A 1 173 ? 0.623 12.880 14.089 1.00 91.44 173 ASN A CA 1
ATOM 1432 C C . ASN A 1 173 ? 0.533 13.213 12.594 1.00 91.44 173 ASN A C 1
ATOM 1434 O O . ASN A 1 173 ? 1.259 12.637 11.788 1.00 91.44 173 ASN A O 1
ATOM 1438 N N . TRP A 1 174 ? -0.292 14.199 12.235 1.00 90.19 174 TRP A N 1
ATOM 1439 C CA . TRP A 1 174 ? -0.396 14.683 10.860 1.00 90.19 174 TRP A CA 1
ATOM 1440 C C . TRP A 1 174 ? 0.930 15.238 10.312 1.00 90.19 174 TRP A C 1
ATOM 1442 O O . TRP A 1 174 ? 1.310 14.914 9.184 1.00 90.19 174 TRP A O 1
ATOM 1452 N N . GLY A 1 175 ? 1.662 16.018 11.111 1.00 93.75 175 GLY A N 1
ATOM 1453 C CA . GLY A 1 175 ? 2.972 16.543 10.729 1.00 93.75 175 GLY A CA 1
ATOM 1454 C C . GLY A 1 175 ? 3.971 15.423 10.442 1.00 93.75 175 GLY A C 1
ATOM 1455 O O . GLY A 1 175 ? 4.640 15.437 9.408 1.00 93.75 175 GLY A O 1
ATOM 1456 N N . VAL A 1 176 ? 4.012 14.399 11.301 1.00 94.19 176 VAL A N 1
ATOM 1457 C CA . VAL A 1 176 ? 4.901 13.242 11.127 1.00 94.19 176 VAL A CA 1
ATOM 1458 C C . VAL A 1 176 ? 4.548 12.448 9.870 1.00 94.19 176 VAL A C 1
ATOM 1460 O O . VAL A 1 176 ? 5.437 12.181 9.062 1.00 94.19 176 VAL A O 1
ATOM 1463 N N . ILE A 1 177 ? 3.275 12.105 9.644 1.00 91.44 177 ILE A N 1
ATOM 1464 C CA . ILE A 1 177 ? 2.900 11.330 8.447 1.00 91.44 177 ILE A CA 1
ATOM 1465 C C . ILE A 1 177 ? 3.149 12.123 7.156 1.00 91.44 177 ILE A C 1
ATOM 1467 O O . ILE A 1 177 ? 3.633 11.545 6.182 1.00 91.44 177 ILE A O 1
ATOM 1471 N N . THR A 1 178 ? 2.896 13.434 7.148 1.00 91.88 178 THR A N 1
ATOM 1472 C CA . THR A 1 178 ? 3.154 14.298 5.983 1.00 91.88 178 THR A CA 1
ATOM 1473 C C . THR A 1 178 ? 4.653 14.428 5.719 1.00 91.88 178 THR A C 1
ATOM 1475 O O . THR A 1 178 ? 5.093 14.328 4.576 1.00 91.88 178 THR A O 1
ATOM 1478 N N . THR A 1 179 ? 5.458 14.546 6.778 1.00 96.00 179 THR A N 1
ATOM 1479 C 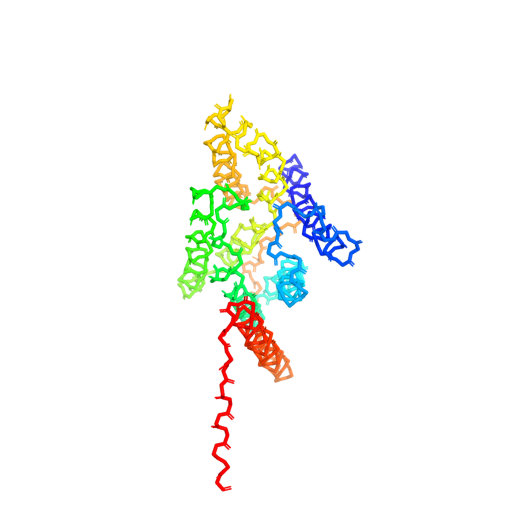CA . THR A 1 179 ? 6.924 14.567 6.673 1.00 96.00 179 THR A CA 1
ATOM 1480 C C . THR A 1 179 ? 7.445 13.266 6.074 1.00 96.00 179 THR A C 1
ATOM 1482 O O . THR A 1 179 ? 8.223 13.299 5.124 1.00 96.00 179 THR A O 1
ATOM 1485 N N . ILE A 1 180 ? 6.963 12.113 6.556 1.00 95.88 180 ILE A N 1
ATOM 1486 C CA . ILE A 1 180 ? 7.314 10.810 5.976 1.00 95.88 180 ILE A CA 1
ATOM 1487 C C . ILE A 1 180 ? 6.928 10.775 4.494 1.00 95.88 180 ILE A C 1
ATOM 1489 O O . ILE A 1 180 ? 7.730 10.326 3.682 1.00 95.88 180 ILE A O 1
ATOM 1493 N N . TYR A 1 181 ? 5.747 11.276 4.120 1.00 93.88 181 TYR A N 1
ATOM 1494 C CA . TYR A 1 181 ? 5.273 11.269 2.732 1.00 93.88 181 TYR A CA 1
ATOM 1495 C C . TYR A 1 181 ? 6.222 12.023 1.792 1.00 93.88 181 TYR A C 1
ATOM 1497 O O . TYR A 1 181 ? 6.618 11.487 0.756 1.00 93.88 181 TYR A O 1
ATOM 1505 N N . VAL A 1 182 ? 6.626 13.236 2.181 1.00 95.50 182 VAL A N 1
ATOM 1506 C CA . VAL A 1 182 ? 7.519 14.097 1.391 1.00 95.50 182 VAL A CA 1
ATOM 1507 C C . VAL A 1 182 ? 8.949 13.559 1.381 1.00 95.50 182 VAL A C 1
ATOM 1509 O O . VAL A 1 182 ? 9.547 13.426 0.315 1.00 95.50 182 VAL A O 1
ATOM 1512 N N . LEU A 1 183 ? 9.506 13.195 2.540 1.00 96.38 183 LEU A N 1
ATOM 1513 C CA . LEU A 1 183 ? 10.877 12.679 2.614 1.00 96.38 183 LEU A CA 1
ATOM 1514 C C . LEU A 1 183 ? 11.030 11.351 1.869 1.00 96.38 183 LEU A C 1
ATOM 1516 O O . LEU A 1 183 ? 12.062 11.117 1.245 1.00 96.38 183 LEU A O 1
ATOM 1520 N N . THR A 1 184 ? 9.996 10.507 1.877 1.00 95.88 184 THR A N 1
ATOM 1521 C CA . THR A 1 184 ? 9.974 9.267 1.091 1.00 95.88 184 THR A CA 1
ATOM 1522 C C . THR A 1 184 ? 10.044 9.568 -0.400 1.00 95.88 184 THR A C 1
ATOM 1524 O O . THR A 1 184 ? 1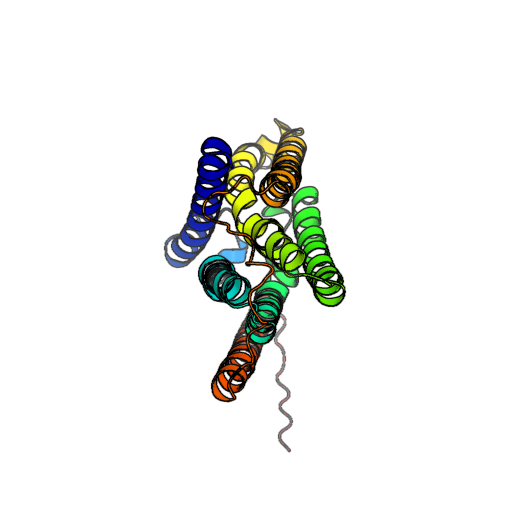0.869 8.974 -1.092 1.00 95.88 184 THR A O 1
ATOM 1527 N N . PHE A 1 185 ? 9.227 10.505 -0.896 1.00 95.81 185 PHE A N 1
ATOM 1528 C CA . PHE A 1 185 ? 9.294 10.934 -2.293 1.00 95.81 185 PHE A CA 1
ATOM 1529 C C . PHE A 1 185 ? 10.706 11.385 -2.663 1.00 95.81 185 PHE A C 1
ATOM 1531 O O . PHE A 1 185 ? 11.274 10.889 -3.633 1.00 95.81 185 PHE A O 1
ATOM 1538 N N . LEU A 1 186 ? 11.295 12.275 -1.859 1.00 96.94 186 LEU A N 1
ATOM 1539 C CA . LEU A 1 186 ? 12.635 12.800 -2.105 1.00 96.94 186 LEU A CA 1
ATOM 1540 C C . LEU A 1 186 ? 13.694 11.693 -2.081 1.00 96.94 186 LEU A C 1
ATOM 1542 O O . LEU A 1 186 ? 14.563 11.669 -2.951 1.00 96.94 186 LEU A O 1
ATOM 1546 N N . ALA A 1 187 ? 13.620 10.758 -1.133 1.00 96.44 187 ALA A N 1
ATOM 1547 C CA . ALA A 1 187 ? 14.553 9.638 -1.049 1.00 96.44 187 ALA A CA 1
ATOM 1548 C C . ALA A 1 187 ? 14.464 8.724 -2.282 1.00 96.44 187 ALA A C 1
ATOM 1550 O O . ALA A 1 187 ? 15.494 8.314 -2.823 1.00 96.44 187 ALA A O 1
ATOM 1551 N N . VAL A 1 188 ? 13.251 8.432 -2.758 1.00 96.69 188 VAL A N 1
ATOM 1552 C CA . VAL A 1 188 ? 13.015 7.599 -3.948 1.00 96.69 188 VAL A CA 1
ATOM 1553 C C . VAL A 1 188 ? 13.439 8.332 -5.220 1.00 96.69 188 VAL A C 1
ATOM 1555 O O . VAL A 1 188 ? 14.208 7.790 -6.012 1.00 96.69 188 VAL A O 1
ATOM 1558 N N . TYR A 1 189 ? 13.017 9.586 -5.396 1.00 95.75 189 TYR A N 1
ATOM 1559 C CA . TYR A 1 189 ? 13.367 10.415 -6.551 1.00 95.75 189 TYR A CA 1
ATOM 1560 C C . TYR A 1 189 ? 14.888 10.558 -6.706 1.00 95.75 189 TYR A C 1
ATOM 1562 O O . TYR A 1 189 ? 15.431 10.361 -7.793 1.00 95.75 189 TYR A O 1
ATOM 1570 N N . ASN A 1 190 ? 15.592 10.792 -5.594 1.00 95.88 190 ASN A N 1
ATOM 1571 C CA . ASN A 1 190 ? 17.053 10.889 -5.553 1.00 95.88 190 ASN A CA 1
ATOM 1572 C C . ASN A 1 190 ? 17.764 9.525 -5.472 1.00 95.88 190 ASN A C 1
ATOM 1574 O O . ASN A 1 190 ? 18.970 9.475 -5.218 1.00 95.88 190 ASN A O 1
ATOM 1578 N N . ARG A 1 191 ? 17.043 8.410 -5.677 1.00 95.50 191 ARG A N 1
ATOM 1579 C CA . ARG A 1 191 ? 17.599 7.046 -5.763 1.00 95.50 191 ARG A CA 1
ATOM 1580 C C . ARG A 1 191 ? 18.460 6.704 -4.544 1.00 95.50 191 ARG A C 1
ATOM 1582 O O . ARG A 1 191 ? 19.568 6.174 -4.653 1.00 95.50 191 ARG A O 1
ATOM 1589 N N . GLN A 1 192 ? 17.988 7.079 -3.359 1.00 95.56 192 GLN A N 1
ATOM 1590 C CA . GLN A 1 192 ? 18.730 6.892 -2.115 1.00 95.56 192 GLN A CA 1
ATOM 1591 C C . GLN A 1 192 ? 18.577 5.478 -1.546 1.00 95.56 192 GLN A C 1
ATOM 1593 O O . GLN A 1 192 ? 19.459 5.048 -0.805 1.00 95.56 192 GLN A O 1
ATOM 1598 N N . ILE A 1 193 ? 17.515 4.758 -1.919 1.00 95.88 193 ILE A N 1
ATOM 1599 C CA . ILE A 1 193 ? 17.201 3.414 -1.421 1.00 95.88 193 ILE A CA 1
ATOM 1600 C C . ILE A 1 193 ? 17.935 2.357 -2.256 1.00 95.88 193 ILE A C 1
ATOM 1602 O O . ILE A 1 193 ? 17.654 2.192 -3.440 1.00 95.88 193 ILE A O 1
ATOM 1606 N N . ILE A 1 194 ? 18.878 1.638 -1.639 1.00 93.44 194 ILE A N 1
ATOM 1607 C CA . ILE A 1 194 ? 19.844 0.770 -2.343 1.00 93.44 194 ILE A CA 1
ATOM 1608 C C . ILE A 1 194 ? 19.166 -0.375 -3.102 1.00 93.44 194 ILE A C 1
ATOM 1610 O O . ILE A 1 194 ? 19.491 -0.646 -4.257 1.00 93.44 194 ILE A O 1
ATOM 1614 N N . TRP A 1 195 ? 18.231 -1.067 -2.452 1.00 92.38 195 TRP A N 1
ATOM 1615 C CA . TRP A 1 195 ? 17.574 -2.236 -3.035 1.00 92.38 195 TRP A CA 1
ATOM 1616 C C . TRP A 1 195 ? 16.466 -1.852 -4.032 1.00 92.38 195 TRP A C 1
ATOM 1618 O O . TRP A 1 195 ? 16.065 -2.675 -4.853 1.00 92.38 195 TRP A O 1
ATOM 1628 N N . ALA A 1 196 ? 16.004 -0.596 -4.024 1.00 92.88 196 ALA A N 1
ATOM 1629 C CA . ALA A 1 196 ? 15.029 -0.080 -4.978 1.00 92.88 196 ALA A CA 1
ATOM 1630 C C . ALA A 1 196 ? 15.759 0.418 -6.233 1.00 92.88 196 ALA A C 1
ATOM 1632 O O . ALA A 1 196 ? 16.020 1.614 -6.394 1.00 92.88 196 ALA A O 1
ATOM 1633 N N . LYS A 1 197 ? 16.101 -0.506 -7.134 1.00 87.50 197 LYS A N 1
ATOM 1634 C CA . LYS A 1 197 ? 16.797 -0.177 -8.386 1.00 87.50 197 LYS A CA 1
ATOM 1635 C C . LYS A 1 197 ? 15.847 0.418 -9.427 1.00 87.50 197 LYS A C 1
ATOM 1637 O O . LYS A 1 197 ? 14.738 -0.074 -9.629 1.00 87.50 197 LYS A O 1
ATOM 1642 N N . VAL A 1 198 ? 16.314 1.462 -10.109 1.00 90.88 198 VAL A N 1
ATOM 1643 C CA . VAL A 1 198 ? 15.629 2.030 -11.277 1.00 90.88 198 VAL A CA 1
ATOM 1644 C C . VAL A 1 198 ? 15.744 1.040 -12.445 1.00 90.88 198 VAL A C 1
ATOM 1646 O O . VAL A 1 198 ? 16.827 0.483 -12.636 1.00 90.88 198 VAL A O 1
ATOM 1649 N N . PRO A 1 199 ? 14.672 0.811 -13.225 1.00 90.75 199 PRO A N 1
ATOM 1650 C CA . PRO A 1 199 ? 14.738 -0.024 -14.421 1.00 90.75 199 PRO A CA 1
ATOM 1651 C C . PRO A 1 199 ? 15.797 0.474 -15.409 1.00 90.75 199 PRO A C 1
ATOM 1653 O O . PRO A 1 199 ? 15.871 1.672 -15.682 1.00 90.75 199 PRO A O 1
ATOM 1656 N N . ASP A 1 200 ? 16.591 -0.445 -15.959 1.00 89.25 200 ASP A N 1
ATOM 1657 C CA . ASP A 1 200 ? 17.627 -0.131 -16.949 1.00 89.25 200 ASP A CA 1
ATOM 1658 C C . ASP A 1 200 ? 16.999 0.562 -18.172 1.00 89.25 200 ASP A C 1
ATOM 1660 O O . ASP A 1 200 ? 16.112 -0.031 -18.796 1.00 89.25 200 ASP A O 1
ATOM 1664 N N . PRO A 1 201 ? 17.411 1.789 -18.545 1.00 87.38 201 PRO A N 1
ATOM 1665 C CA . PRO A 1 201 ? 16.854 2.494 -19.696 1.00 87.38 201 PRO A CA 1
ATOM 1666 C C . PRO A 1 201 ? 16.967 1.696 -21.002 1.00 87.38 201 PRO A C 1
ATOM 1668 O O . PRO A 1 201 ? 16.030 1.754 -21.795 1.00 87.38 201 PRO A O 1
ATOM 1671 N N . ASN A 1 202 ? 18.005 0.874 -21.168 1.00 89.94 202 ASN A N 1
ATOM 1672 C CA . ASN A 1 202 ? 18.278 0.135 -22.404 1.00 89.94 202 ASN A CA 1
ATOM 1673 C C . ASN A 1 202 ? 17.521 -1.195 -22.512 1.00 89.94 202 ASN A C 1
ATOM 1675 O O . ASN A 1 202 ? 17.468 -1.796 -23.583 1.00 89.94 202 ASN A O 1
ATOM 1679 N N . ARG A 1 203 ? 16.904 -1.669 -21.424 1.00 90.62 203 ARG A N 1
ATOM 1680 C CA . ARG A 1 203 ? 16.114 -2.905 -21.456 1.00 90.62 203 ARG A CA 1
ATOM 1681 C C . ARG A 1 203 ? 14.862 -2.722 -22.315 1.00 90.62 203 ARG A C 1
ATOM 1683 O O . ARG A 1 203 ? 14.143 -1.738 -22.137 1.00 90.62 203 ARG A O 1
ATOM 1690 N N . ALA A 1 204 ? 14.555 -3.675 -23.189 1.00 92.12 204 ALA A N 1
ATOM 1691 C CA . ALA A 1 204 ? 13.289 -3.679 -23.917 1.00 92.12 204 ALA A CA 1
ATOM 1692 C C . ALA A 1 204 ? 12.095 -3.877 -22.963 1.00 92.12 204 ALA A C 1
ATOM 1694 O O . ALA A 1 204 ? 12.217 -4.521 -21.919 1.00 92.12 204 ALA A O 1
ATOM 1695 N N . THR A 1 205 ? 10.941 -3.315 -23.323 1.00 93.00 205 THR A N 1
ATOM 1696 C CA . THR A 1 205 ? 9.666 -3.585 -22.643 1.00 93.00 205 THR A CA 1
ATOM 1697 C C . THR A 1 205 ? 9.296 -5.055 -22.829 1.00 93.00 205 THR A C 1
ATOM 1699 O O . THR A 1 205 ? 9.359 -5.567 -23.946 1.00 93.00 205 THR A O 1
ATOM 1702 N N . HIS A 1 206 ? 8.908 -5.732 -21.747 1.00 94.38 206 HIS A N 1
ATOM 1703 C CA . HIS A 1 206 ? 8.490 -7.134 -21.804 1.00 94.38 206 HIS A CA 1
ATOM 1704 C C . HIS A 1 206 ? 7.213 -7.299 -22.625 1.00 94.38 206 HIS A C 1
ATOM 1706 O O . HIS A 1 206 ? 6.215 -6.615 -22.376 1.00 94.38 206 HIS A O 1
ATOM 1712 N N . VAL A 1 207 ? 7.240 -8.248 -23.560 1.00 95.75 207 VAL A N 1
ATOM 1713 C CA . VAL A 1 207 ? 6.071 -8.666 -24.333 1.00 95.75 207 VAL A CA 1
ATOM 1714 C C . VAL A 1 207 ? 5.431 -9.847 -23.607 1.00 95.75 207 VAL A C 1
ATOM 1716 O O . VAL A 1 207 ? 6.077 -10.887 -23.473 1.00 95.75 207 VAL A O 1
ATOM 1719 N N . PRO A 1 208 ? 4.191 -9.708 -23.113 1.00 95.38 208 PRO A N 1
ATOM 1720 C CA . PRO A 1 208 ? 3.567 -10.758 -22.330 1.00 95.38 208 PRO A CA 1
ATOM 1721 C C . PRO A 1 208 ? 3.206 -11.967 -23.192 1.00 95.38 208 PRO A C 1
ATOM 1723 O O . PRO A 1 208 ? 2.624 -11.831 -24.270 1.00 95.38 208 PRO A O 1
ATOM 1726 N N . ALA A 1 209 ? 3.480 -13.159 -22.676 1.00 96.44 209 ALA A N 1
ATOM 1727 C CA . ALA A 1 209 ? 2.930 -14.394 -23.207 1.00 96.44 209 ALA A CA 1
ATOM 1728 C C . ALA A 1 209 ? 1.433 -14.514 -22.866 1.00 96.44 209 ALA A C 1
ATOM 1730 O O . ALA A 1 209 ? 0.959 -13.987 -21.857 1.00 96.44 209 ALA A O 1
ATOM 1731 N N . HIS A 1 210 ? 0.680 -15.279 -23.662 1.00 97.25 210 HIS A N 1
ATOM 1732 C CA . HIS A 1 210 ? -0.766 -15.453 -23.456 1.00 97.25 210 HIS A CA 1
ATOM 1733 C C . HIS A 1 210 ? -1.131 -15.981 -22.061 1.00 97.25 210 HIS A C 1
ATOM 1735 O O . HIS A 1 210 ? -2.148 -15.578 -21.494 1.00 97.25 210 HIS A O 1
ATOM 1741 N N . TRP A 1 211 ? -0.293 -16.845 -21.480 1.00 97.69 211 TRP A N 1
ATOM 1742 C CA . TRP A 1 211 ? -0.518 -17.361 -20.131 1.00 97.69 211 TRP A CA 1
ATOM 1743 C C . TRP A 1 211 ? -0.406 -16.257 -19.070 1.00 97.69 211 TRP A C 1
ATOM 1745 O O . TRP A 1 211 ? -1.175 -16.265 -18.113 1.00 97.69 211 TRP A O 1
ATOM 1755 N N . GLU A 1 212 ? 0.485 -15.273 -19.248 1.00 97.31 212 GLU A N 1
ATOM 1756 C CA . GLU A 1 212 ? 0.615 -14.138 -18.326 1.00 97.31 212 GLU A CA 1
ATOM 1757 C C . GLU A 1 212 ? -0.662 -13.303 -18.352 1.00 97.31 212 GLU A C 1
ATOM 1759 O O . GLU A 1 212 ? -1.191 -12.938 -17.303 1.00 97.31 212 GLU A O 1
ATOM 1764 N N . THR A 1 213 ? -1.207 -13.052 -19.547 1.00 97.19 213 THR A N 1
ATOM 1765 C CA . THR A 1 213 ? -2.489 -12.355 -19.703 1.00 97.19 213 THR A CA 1
ATOM 1766 C C . THR A 1 213 ? -3.618 -13.119 -19.021 1.00 97.19 213 THR A C 1
ATOM 1768 O O . THR A 1 213 ? -4.377 -12.519 -18.261 1.00 97.19 213 THR A O 1
ATOM 1771 N N . ALA A 1 214 ? -3.705 -14.436 -19.230 1.00 97.25 214 ALA A N 1
ATOM 1772 C CA . ALA A 1 214 ? -4.719 -15.274 -18.595 1.00 97.25 214 ALA A CA 1
ATOM 1773 C C . ALA A 1 214 ? -4.614 -15.246 -17.060 1.00 97.25 214 ALA A C 1
ATOM 1775 O O . ALA A 1 214 ? -5.627 -15.085 -16.379 1.00 97.25 214 ALA A O 1
ATOM 1776 N N . VAL A 1 215 ? -3.396 -15.329 -16.512 1.00 97.06 215 VAL A N 1
ATOM 1777 C CA . VAL A 1 215 ? -3.144 -15.250 -15.064 1.00 97.06 215 VAL A CA 1
ATOM 1778 C C . VAL A 1 215 ? -3.537 -13.883 -14.508 1.00 97.06 215 VAL A C 1
ATOM 1780 O O . VAL A 1 215 ? -4.239 -13.810 -13.499 1.00 97.06 215 VAL A O 1
ATOM 1783 N N . VAL A 1 216 ? -3.125 -12.795 -15.160 1.00 96.88 216 VAL A N 1
ATOM 1784 C CA . VAL A 1 216 ? -3.386 -11.429 -14.685 1.00 96.88 216 VAL A CA 1
ATOM 1785 C C . VAL A 1 216 ? -4.876 -11.095 -14.743 1.00 96.88 216 VAL A C 1
ATOM 1787 O O . VAL A 1 216 ? -5.421 -10.566 -13.770 1.00 96.88 216 VAL A O 1
ATOM 1790 N N . VAL A 1 217 ? -5.548 -11.426 -15.846 1.00 97.12 217 VAL A N 1
ATOM 1791 C CA . VAL A 1 217 ? -6.990 -11.193 -16.010 1.00 97.12 217 VAL A CA 1
ATOM 1792 C C . VAL A 1 217 ? -7.784 -12.096 -15.069 1.00 97.12 217 VAL A C 1
ATOM 1794 O O . VAL A 1 217 ? -8.593 -11.600 -14.286 1.00 97.12 217 VAL A O 1
ATOM 1797 N N . GLY A 1 218 ? -7.518 -13.405 -15.083 1.00 97.81 218 GLY A N 1
ATOM 1798 C CA . GLY A 1 218 ? -8.210 -14.377 -14.238 1.00 97.81 218 GLY A CA 1
ATOM 1799 C C . GLY A 1 218 ? -8.038 -14.083 -12.748 1.00 97.81 218 GLY A C 1
ATOM 1800 O O . GLY A 1 218 ? -9.020 -14.058 -12.006 1.00 97.81 218 GLY A O 1
ATOM 1801 N N . GLY A 1 219 ? -6.816 -13.768 -12.310 1.00 97.00 219 GLY A N 1
ATOM 1802 C CA . GLY A 1 219 ? -6.528 -13.402 -10.924 1.00 97.00 219 GLY A CA 1
ATOM 1803 C C . GLY A 1 219 ? -7.283 -12.150 -10.471 1.00 97.00 219 GLY A C 1
ATOM 1804 O O . GLY A 1 219 ? -7.863 -12.143 -9.384 1.00 97.00 219 GLY A O 1
ATOM 1805 N N . ASN A 1 220 ? -7.347 -11.114 -11.314 1.00 97.94 220 ASN A N 1
ATOM 1806 C CA . ASN A 1 220 ? -8.109 -9.901 -11.006 1.00 97.94 220 ASN A CA 1
ATOM 1807 C C . ASN A 1 220 ? -9.626 -10.142 -10.987 1.00 97.94 220 ASN A C 1
ATOM 1809 O O . ASN A 1 220 ? -10.305 -9.592 -10.121 1.00 97.94 220 ASN A O 1
ATOM 1813 N N . LEU A 1 221 ? -10.160 -10.991 -11.870 1.00 97.75 221 LEU A N 1
ATOM 1814 C CA . LEU A 1 221 ? -11.578 -11.376 -11.852 1.00 97.75 221 LEU A CA 1
ATOM 1815 C C . LEU A 1 221 ? -11.944 -12.142 -10.576 1.00 97.75 221 LEU A C 1
ATOM 1817 O O . LEU A 1 221 ? -12.935 -11.814 -9.919 1.00 97.75 221 LEU A O 1
ATOM 1821 N N . VAL A 1 222 ? -11.123 -13.119 -10.181 1.00 97.62 222 VAL A N 1
ATOM 1822 C CA . VAL A 1 222 ? -11.312 -13.860 -8.924 1.00 97.62 222 VAL A CA 1
ATOM 1823 C C . VAL A 1 222 ? -11.250 -12.906 -7.732 1.00 97.62 222 VAL A C 1
ATOM 1825 O O . VAL A 1 222 ? -12.123 -12.943 -6.863 1.00 97.62 222 VAL A O 1
ATOM 1828 N N . LEU A 1 223 ? -10.265 -12.005 -7.704 1.00 97.38 223 LEU A N 1
ATOM 1829 C CA . LEU A 1 223 ? -10.134 -11.013 -6.642 1.00 97.38 223 LEU A CA 1
ATOM 1830 C C . LEU A 1 223 ? -11.340 -10.068 -6.581 1.00 97.38 223 LEU A C 1
ATOM 1832 O O . LEU A 1 223 ? -11.822 -9.781 -5.482 1.00 97.38 223 LEU A O 1
ATOM 1836 N N . ALA A 1 224 ? -11.850 -9.611 -7.727 1.00 96.31 224 ALA A N 1
ATOM 1837 C CA . ALA A 1 224 ? -13.055 -8.791 -7.805 1.00 96.31 224 ALA A CA 1
ATOM 1838 C C . ALA A 1 224 ? -14.262 -9.532 -7.224 1.00 96.31 224 ALA A C 1
ATOM 1840 O O . ALA A 1 224 ? -14.958 -8.984 -6.368 1.00 96.31 224 ALA A O 1
ATOM 1841 N N . LEU A 1 225 ? -14.463 -10.796 -7.607 1.00 96.94 225 LEU A N 1
ATOM 1842 C CA . LEU A 1 225 ? -15.571 -11.617 -7.121 1.00 96.94 225 LEU A CA 1
ATOM 1843 C C . LEU A 1 225 ? -15.490 -11.851 -5.606 1.00 96.94 225 LEU A C 1
ATOM 1845 O O . LEU A 1 225 ? -16.465 -11.631 -4.886 1.00 96.94 225 LEU A O 1
ATOM 1849 N N . VAL A 1 226 ? -14.321 -12.248 -5.097 1.00 95.62 226 VAL A N 1
ATOM 1850 C CA . VAL A 1 226 ? -14.097 -12.454 -3.656 1.00 95.62 226 VAL A CA 1
ATOM 1851 C C . VAL A 1 226 ? -14.321 -11.154 -2.880 1.00 95.62 226 VAL A C 1
ATOM 1853 O O . VAL A 1 226 ? -14.941 -11.157 -1.812 1.00 95.62 226 VAL A O 1
ATOM 1856 N N . THR A 1 227 ? -13.844 -10.032 -3.414 1.00 94.12 227 THR A N 1
ATOM 1857 C CA . THR A 1 227 ? -14.022 -8.714 -2.797 1.00 94.12 227 THR A CA 1
ATOM 1858 C C . THR A 1 227 ? -15.491 -8.298 -2.771 1.00 94.12 227 THR A C 1
ATOM 1860 O O . THR A 1 227 ? -15.982 -7.846 -1.732 1.00 94.12 227 THR A O 1
ATOM 1863 N N . TRP A 1 228 ? -16.213 -8.503 -3.873 1.00 93.38 228 TRP A N 1
ATOM 1864 C CA . TRP A 1 228 ? -17.647 -8.248 -3.979 1.00 93.38 228 TRP A CA 1
ATOM 1865 C C . TRP A 1 228 ? -18.444 -9.064 -2.958 1.00 93.38 228 TRP A C 1
ATOM 1867 O O . TRP A 1 228 ? -19.202 -8.495 -2.171 1.00 93.38 228 TRP A O 1
ATOM 1877 N N . ILE A 1 229 ? -18.218 -10.381 -2.899 1.00 94.12 229 ILE A N 1
ATOM 1878 C CA . ILE A 1 229 ? -18.907 -11.284 -1.964 1.00 94.12 229 ILE A CA 1
ATOM 1879 C C . ILE A 1 229 ? -18.672 -10.853 -0.512 1.00 94.12 229 ILE A C 1
ATOM 1881 O O . ILE A 1 229 ? -19.618 -10.791 0.275 1.00 94.12 229 ILE A O 1
ATOM 1885 N N . ASN A 1 230 ? -17.428 -10.540 -0.135 1.00 92.62 230 ASN A N 1
ATOM 1886 C CA . ASN A 1 230 ? -17.128 -10.106 1.231 1.00 92.62 230 ASN A CA 1
ATOM 1887 C C . ASN A 1 230 ? -17.738 -8.738 1.552 1.00 92.62 230 ASN A C 1
ATOM 1889 O O . ASN A 1 230 ? -18.261 -8.559 2.649 1.00 92.62 230 ASN A O 1
ATOM 1893 N N . THR A 1 231 ? -17.729 -7.806 0.596 1.00 90.75 231 THR A N 1
ATOM 1894 C CA . THR A 1 231 ? -18.357 -6.489 0.767 1.00 90.75 231 THR A CA 1
ATOM 1895 C C . THR A 1 231 ? -19.860 -6.642 0.969 1.00 90.75 231 THR A C 1
ATOM 1897 O O . THR A 1 231 ? -20.403 -6.086 1.921 1.00 90.75 231 THR A O 1
ATOM 1900 N N . ARG A 1 232 ? -20.522 -7.473 0.152 1.00 90.56 232 ARG A N 1
ATOM 1901 C CA . ARG A 1 232 ? -21.951 -7.761 0.295 1.00 90.56 232 ARG A CA 1
ATOM 1902 C C . ARG A 1 232 ? -22.273 -8.358 1.663 1.00 90.56 232 ARG A C 1
ATOM 1904 O O . ARG A 1 232 ? -23.130 -7.831 2.363 1.00 90.56 232 ARG A O 1
ATOM 1911 N N . ARG A 1 233 ? -21.538 -9.398 2.074 1.00 90.69 233 ARG A N 1
ATOM 1912 C CA . ARG A 1 233 ? -21.703 -10.029 3.396 1.00 90.69 233 ARG A CA 1
ATOM 1913 C C . ARG A 1 233 ? -21.494 -9.034 4.536 1.00 90.69 233 ARG A C 1
ATOM 1915 O O . ARG A 1 233 ? -22.196 -9.099 5.538 1.00 90.69 233 ARG A O 1
ATOM 1922 N N . TYR A 1 234 ? -20.539 -8.117 4.391 1.00 87.81 234 TYR A N 1
ATOM 1923 C CA . TYR A 1 234 ? -20.304 -7.081 5.388 1.00 87.81 234 TYR A CA 1
ATOM 1924 C C . TYR A 1 234 ? -21.473 -6.096 5.468 1.00 87.81 234 TYR A C 1
ATOM 1926 O O . TYR A 1 234 ? -21.950 -5.812 6.566 1.00 87.81 234 TYR A O 1
ATOM 1934 N N . THR A 1 235 ? -21.985 -5.629 4.325 1.00 86.06 235 THR A N 1
ATOM 1935 C CA . THR A 1 235 ? -23.189 -4.786 4.278 1.00 86.06 235 THR A CA 1
ATOM 1936 C C . THR A 1 235 ? -24.382 -5.484 4.928 1.00 86.06 235 THR A C 1
ATOM 1938 O O . THR A 1 235 ? -25.037 -4.883 5.774 1.00 86.06 235 THR A O 1
ATOM 1941 N N . ASP A 1 236 ? -24.615 -6.758 4.607 1.00 87.31 236 ASP A N 1
ATOM 1942 C CA . ASP A 1 236 ? -25.685 -7.551 5.222 1.00 87.31 236 ASP A CA 1
ATOM 1943 C C . ASP A 1 236 ? -25.502 -7.664 6.748 1.00 87.31 236 ASP A C 1
ATOM 1945 O O . ASP A 1 236 ? -26.472 -7.512 7.489 1.00 87.31 236 ASP A O 1
ATOM 1949 N N . SER A 1 237 ? -24.264 -7.843 7.235 1.00 85.12 237 SER A N 1
ATOM 1950 C CA . SER A 1 237 ? -23.985 -7.895 8.680 1.00 85.12 237 SER A CA 1
ATOM 1951 C C . SER A 1 237 ? -24.302 -6.580 9.400 1.00 85.12 237 SER A C 1
ATOM 1953 O O . SER A 1 237 ? -24.905 -6.606 10.467 1.00 85.12 237 SER A O 1
ATOM 1955 N N . ILE A 1 238 ? -23.990 -5.433 8.787 1.00 82.19 238 ILE A N 1
ATOM 1956 C CA . ILE A 1 238 ? -24.321 -4.118 9.355 1.00 82.19 238 ILE A CA 1
ATOM 1957 C C . ILE A 1 238 ? -25.837 -3.902 9.373 1.00 82.19 238 ILE A C 1
ATOM 1959 O O . ILE A 1 238 ? -26.376 -3.370 10.341 1.00 82.19 238 ILE A O 1
ATOM 1963 N N . LEU A 1 239 ? -26.544 -4.277 8.305 1.00 82.19 239 LEU A N 1
ATOM 1964 C CA . LEU A 1 239 ? -27.998 -4.106 8.238 1.00 82.19 239 LEU A CA 1
ATOM 1965 C C . LEU A 1 239 ? -28.714 -4.962 9.287 1.00 82.19 239 LEU A C 1
ATOM 1967 O O . LEU A 1 239 ? -29.624 -4.468 9.951 1.00 82.19 239 LEU A O 1
ATOM 1971 N N . ALA A 1 240 ? -28.248 -6.197 9.493 1.00 81.38 240 ALA A N 1
ATOM 1972 C CA . ALA A 1 240 ? -28.754 -7.076 10.540 1.00 81.38 240 ALA A CA 1
ATOM 1973 C C .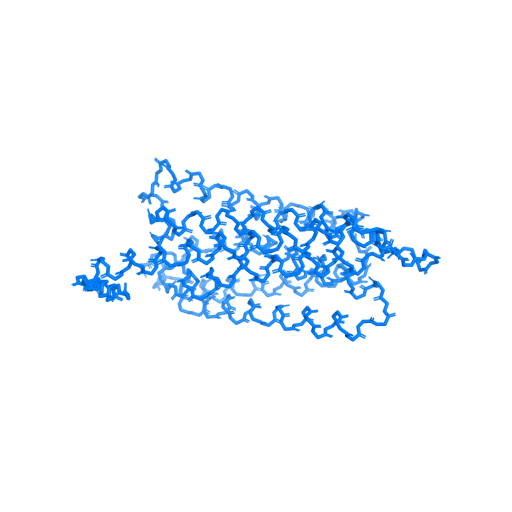 ALA A 1 240 ? -28.518 -6.504 11.950 1.00 81.38 240 ALA A C 1
ATOM 1975 O O . ALA A 1 240 ? -29.444 -6.493 12.758 1.00 81.38 240 ALA A O 1
ATOM 1976 N N . GLU A 1 241 ? -27.322 -5.969 12.230 1.00 77.56 241 GLU A N 1
ATOM 1977 C CA . GLU A 1 241 ? -27.004 -5.298 13.506 1.00 77.56 241 GLU A CA 1
ATOM 1978 C C . GLU A 1 241 ? -27.904 -4.076 13.777 1.00 77.56 241 GLU A C 1
ATOM 1980 O O . GLU A 1 241 ? -28.183 -3.763 14.931 1.00 77.56 241 GLU A O 1
ATOM 1985 N N . ASN A 1 242 ? -28.406 -3.417 12.726 1.00 75.06 242 ASN A N 1
ATOM 19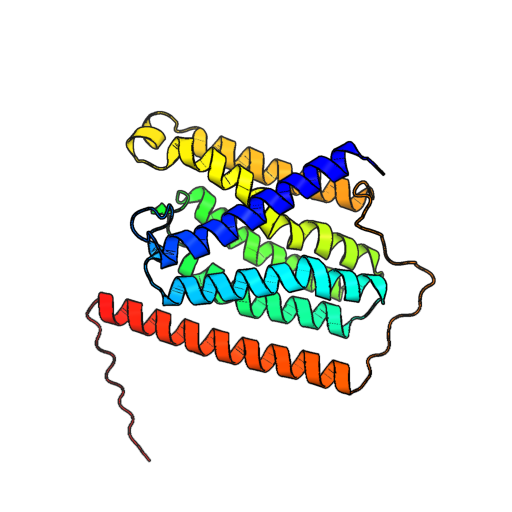86 C CA . ASN A 1 242 ? -29.314 -2.268 12.823 1.00 75.06 242 ASN A CA 1
ATOM 1987 C C . ASN A 1 242 ? -30.808 -2.645 12.738 1.00 75.06 242 ASN A C 1
ATOM 1989 O O . ASN A 1 242 ? -31.652 -1.769 12.554 1.00 75.06 242 ASN A O 1
ATOM 1993 N N . GLY A 1 243 ? -31.154 -3.934 12.837 1.00 68.12 243 GLY A N 1
ATOM 1994 C CA . GLY A 1 243 ? -32.545 -4.403 12.830 1.00 68.12 243 GLY A CA 1
ATOM 1995 C C . GLY A 1 243 ? -33.248 -4.328 11.468 1.00 68.12 243 GLY A C 1
ATOM 1996 O O . GLY A 1 243 ? -34.459 -4.528 11.391 1.00 68.12 243 GLY A O 1
ATOM 1997 N N . VAL A 1 244 ? -32.515 -4.075 10.379 1.00 61.72 244 VAL A N 1
ATOM 1998 C CA . VAL A 1 244 ? -33.069 -4.045 9.020 1.00 61.72 244 VAL A CA 1
ATOM 1999 C C . VAL A 1 244 ? -33.026 -5.456 8.439 1.00 61.72 244 VAL A C 1
ATOM 2001 O O . VAL A 1 244 ? -32.003 -5.908 7.924 1.00 61.72 244 VAL A O 1
ATOM 2004 N N . THR A 1 245 ? -34.148 -6.174 8.498 1.00 49.59 245 THR A N 1
ATOM 2005 C CA . THR A 1 245 ? -34.290 -7.457 7.798 1.00 49.59 245 THR A CA 1
ATOM 2006 C C . THR A 1 245 ? -34.518 -7.183 6.314 1.00 49.59 245 THR A C 1
ATOM 2008 O O . THR A 1 245 ? -35.618 -6.817 5.897 1.00 49.59 245 THR A O 1
ATOM 2011 N N . LEU A 1 246 ? -33.485 -7.348 5.487 1.00 50.75 246 LEU A N 1
ATOM 2012 C CA . LEU A 1 246 ? -33.678 -7.371 4.040 1.00 50.75 246 LEU A CA 1
ATOM 2013 C C . LEU A 1 246 ? -34.525 -8.601 3.694 1.00 50.75 246 LEU A C 1
ATOM 2015 O O . LEU A 1 246 ? -34.023 -9.725 3.688 1.00 50.75 246 LEU A O 1
ATOM 2019 N N . LYS A 1 247 ? -35.815 -8.397 3.398 1.00 44.38 247 LYS A N 1
ATOM 2020 C CA . LYS A 1 247 ? -36.608 -9.400 2.684 1.00 44.38 247 LYS A CA 1
ATOM 2021 C C . LYS A 1 247 ? -35.909 -9.634 1.350 1.00 44.38 247 LYS A C 1
ATOM 2023 O O . LYS A 1 247 ? -35.995 -8.809 0.446 1.00 44.38 247 LYS A O 1
ATOM 2028 N N . VAL A 1 248 ? -35.212 -10.758 1.226 1.00 46.78 248 VAL A N 1
ATOM 2029 C CA . VAL A 1 248 ? -34.841 -11.292 -0.080 1.00 46.78 248 VAL A CA 1
ATOM 2030 C C . VAL A 1 248 ? -36.149 -11.732 -0.733 1.00 46.78 248 VAL A C 1
ATOM 2032 O O . VAL A 1 248 ? -36.554 -12.885 -0.628 1.00 46.78 248 VAL A O 1
ATOM 2035 N N . THR A 1 249 ? -36.858 -10.807 -1.379 1.00 43.22 249 THR A N 1
ATOM 2036 C CA . THR A 1 249 ? -37.842 -11.162 -2.401 1.00 43.22 249 THR A CA 1
ATOM 2037 C C . THR A 1 249 ? -37.061 -11.654 -3.608 1.00 43.22 249 THR A C 1
ATOM 2039 O O . THR A 1 249 ? -36.868 -10.943 -4.588 1.00 43.22 249 THR A O 1
ATOM 2042 N N . ALA A 1 250 ? -36.578 -12.891 -3.518 1.00 41.97 250 ALA A N 1
ATOM 2043 C CA . ALA A 1 250 ? -36.368 -13.698 -4.700 1.00 41.97 250 ALA A CA 1
ATOM 2044 C C . ALA A 1 250 ? -37.765 -14.067 -5.213 1.00 41.97 250 ALA A C 1
ATOM 2046 O O . ALA A 1 250 ? -38.291 -15.134 -4.902 1.00 41.97 250 ALA A O 1
ATOM 2047 N N . SER A 1 251 ? -38.398 -13.161 -5.960 1.00 40.00 251 SER A N 1
ATOM 2048 C CA . SER A 1 251 ? -39.394 -13.580 -6.938 1.00 40.00 251 SER A CA 1
ATOM 2049 C C . SER A 1 251 ? -38.632 -14.414 -7.965 1.00 40.00 251 SER A C 1
ATOM 2051 O O . SER A 1 251 ? -37.937 -13.872 -8.825 1.00 40.00 251 SER A O 1
ATOM 2053 N N . ARG A 1 252 ? -38.661 -15.736 -7.774 1.00 34.28 252 ARG A N 1
ATOM 2054 C CA . ARG A 1 252 ? -38.237 -16.703 -8.784 1.00 34.28 252 ARG A CA 1
ATOM 2055 C C . ARG A 1 252 ? -39.016 -16.408 -10.077 1.00 34.28 252 ARG A C 1
ATOM 2057 O O . ARG A 1 252 ? -40.227 -16.206 -9.962 1.00 34.28 252 ARG A O 1
ATOM 2064 N N . PRO A 1 253 ? -38.370 -16.352 -11.253 1.00 39.38 253 PRO A N 1
ATOM 2065 C CA . PRO A 1 253 ? -39.075 -16.654 -12.489 1.00 39.38 253 PRO A CA 1
ATOM 2066 C C . PRO A 1 253 ? -39.537 -18.118 -12.486 1.00 39.38 253 PRO A C 1
ATOM 2068 O O . PRO A 1 253 ? -38.850 -18.958 -11.852 1.00 39.38 253 PRO A O 1
#